Protein AF-0000000065800881 (afdb_homodimer)

Radius of gyration: 20.79 Å; Cα contacts (8 Å, |Δi|>4): 654; chains: 2; bounding box: 37×65×44 Å

Sequence (342 aa):
MDYRIRTSRDEDAALLPAIERSAGESFRLLPELAWIADAGVAGVDFHRRLIERGSHWLAEDADGQPVGFLAAERCADELHIAELSIAQAHQQQGLGRRLLERAVTYAHASHCRALTLTTFCDVPWNAPFYARLGFQRLTWQEAGERLRAILGHEQEIGFAADSRCAMRLVLMDYRIRTSRDEDAALLPAIERSAGESFRLLPELAWIADAGVAGVDFHRRLIERGSHWLAEDADGQPVGFLAAERCADELHIAELSIAQAHQQQGLGRRLLERAVTYAHASHCRALTLTTFCDVPWNAPFYARLGFQRLTWQEAGERLRAILGHEQEIGFAADSRCAMRLVL

Structure (mmCIF, N/CA/C/O backbone):
data_AF-0000000065800881-model_v1
#
loop_
_entity.id
_entity.type
_entity.pdbx_description
1 polymer 'Acetyltransferase PA2271'
#
loop_
_atom_site.group_PDB
_atom_site.id
_atom_site.type_symbol
_atom_site.label_atom_id
_atom_site.label_alt_id
_atom_site.label_comp_id
_atom_site.label_asym_id
_atom_site.label_entity_id
_atom_site.label_seq_id
_atom_site.pdbx_PDB_ins_code
_atom_site.Cartn_x
_atom_site.Cartn_y
_atom_site.Cartn_z
_atom_site.occupancy
_atom_site.B_iso_or_equiv
_atom_site.auth_seq_id
_atom_site.auth_comp_id
_atom_site.auth_asym_id
_atom_site.auth_atom_id
_atom_site.pdbx_PDB_model_num
ATOM 1 N N . MET A 1 1 ? 9.398 29.984 17.125 1 70.19 1 MET A N 1
ATOM 2 C CA . MET A 1 1 ? 9.438 30.312 15.703 1 70.19 1 MET A CA 1
ATOM 3 C C . MET A 1 1 ? 8.023 30.453 15.141 1 70.19 1 MET A C 1
ATOM 5 O O . MET A 1 1 ? 7.082 29.844 15.641 1 70.19 1 MET A O 1
ATOM 9 N N . ASP A 1 2 ? 7.773 31.453 14.359 1 89.31 2 ASP A N 1
ATOM 10 C CA . ASP A 1 2 ? 6.43 31.781 13.891 1 89.31 2 ASP A CA 1
ATOM 11 C C . ASP A 1 2 ? 6.07 30.969 12.648 1 89.31 2 ASP A C 1
ATOM 13 O O . ASP A 1 2 ? 6.797 31 11.656 1 89.31 2 ASP A O 1
ATOM 17 N N . TYR A 1 3 ? 5.316 29.969 12.734 1 97.12 3 TYR A N 1
ATOM 18 C CA . TYR A 1 3 ? 4.848 29.172 11.602 1 97.12 3 TYR A CA 1
ATOM 19 C C . TYR A 1 3 ? 3.426 29.562 11.219 1 97.12 3 TYR A C 1
ATOM 21 O O . TYR A 1 3 ? 2.668 30.078 12.047 1 97.12 3 TYR A O 1
ATOM 29 N N . ARG A 1 4 ? 3.135 29.422 10 1 97.88 4 ARG A N 1
ATOM 30 C CA . ARG A 1 4 ? 1.782 29.625 9.484 1 97.88 4 ARG A CA 1
ATOM 31 C C . ARG A 1 4 ? 1.268 28.359 8.805 1 97.88 4 ARG A C 1
ATOM 33 O O . ARG A 1 4 ? 1.998 27.703 8.047 1 97.88 4 ARG A O 1
ATOM 40 N N . ILE A 1 5 ? -0.01 27.984 9.062 1 98.5 5 ILE A N 1
ATOM 41 C CA . ILE A 1 5 ? -0.667 26.859 8.414 1 98.5 5 ILE A CA 1
ATOM 42 C C . ILE A 1 5 ? -1.671 27.375 7.383 1 98.5 5 ILE A C 1
ATOM 44 O O . ILE A 1 5 ? -2.479 28.25 7.68 1 98.5 5 ILE A O 1
ATOM 48 N N . ARG A 1 6 ? -1.598 26.828 6.242 1 98.25 6 ARG A N 1
ATOM 49 C CA . ARG A 1 6 ? -2.533 27.234 5.199 1 98.25 6 ARG A CA 1
ATOM 50 C C . ARG A 1 6 ? -2.854 26.078 4.266 1 98.25 6 ARG A C 1
ATOM 52 O O . ARG A 1 6 ? -2.176 25.047 4.289 1 98.25 6 ARG A O 1
ATOM 59 N N . THR A 1 7 ? -3.918 26.297 3.457 1 98.38 7 THR A N 1
ATOM 60 C CA . THR A 1 7 ? -4.176 25.359 2.371 1 98.38 7 THR A CA 1
ATOM 61 C C . THR A 1 7 ? -3.059 25.406 1.334 1 98.38 7 THR A C 1
ATOM 63 O O . THR A 1 7 ? -2.562 26.484 1.001 1 98.38 7 THR A O 1
ATOM 66 N N . SER A 1 8 ? -2.674 24.266 0.89 1 98.81 8 SER A N 1
ATOM 67 C CA . SER A 1 8 ? -1.616 24.203 -0.113 1 98.81 8 SER A CA 1
ATOM 68 C C . SER A 1 8 ? -2.102 24.719 -1.465 1 98.81 8 SER A C 1
ATOM 70 O O . SER A 1 8 ? -3.297 24.656 -1.762 1 98.81 8 SER A O 1
ATOM 72 N N . ARG A 1 9 ? -1.167 25.219 -2.244 1 98.19 9 ARG A N 1
ATOM 73 C CA . ARG A 1 9 ? -1.396 25.688 -3.607 1 98.19 9 ARG A CA 1
ATOM 74 C C . ARG A 1 9 ? -0.617 24.844 -4.609 1 98.19 9 ARG A C 1
ATOM 76 O O . ARG A 1 9 ? 0.335 24.156 -4.242 1 98.19 9 ARG A O 1
ATOM 83 N N . ASP A 1 10 ? -1.052 24.906 -5.824 1 97.81 10 ASP A N 1
ATOM 84 C CA . ASP A 1 10 ? -0.44 24.109 -6.875 1 97.81 10 ASP A CA 1
ATOM 85 C C . ASP A 1 10 ? 1.074 24.297 -6.906 1 97.81 10 ASP A C 1
ATOM 87 O O . ASP A 1 10 ? 1.823 23.328 -7.098 1 97.81 10 ASP A O 1
ATOM 91 N N . GLU A 1 11 ? 1.545 25.453 -6.727 1 97.44 11 GLU A N 1
ATOM 92 C CA . GLU A 1 11 ? 2.965 25.781 -6.816 1 97.44 11 GLU A CA 1
ATOM 93 C C . GLU A 1 11 ? 3.754 25.141 -5.68 1 97.44 11 GLU A C 1
ATOM 95 O O . GLU A 1 11 ? 4.977 25.016 -5.758 1 97.44 11 GLU A O 1
ATOM 100 N N . ASP A 1 12 ? 3.078 24.75 -4.625 1 98.44 12 ASP A N 1
ATOM 101 C CA . ASP A 1 12 ? 3.742 24.109 -3.49 1 98.44 12 ASP A CA 1
ATOM 102 C C . ASP A 1 12 ? 4.168 22.688 -3.828 1 98.44 12 ASP A C 1
ATOM 104 O O . ASP A 1 12 ? 5.105 22.156 -3.23 1 98.44 12 ASP A O 1
ATOM 108 N N . ALA A 1 13 ? 3.482 22.062 -4.754 1 98.19 13 ALA A N 1
ATOM 109 C CA . ALA A 1 13 ? 3.568 20.625 -4.988 1 98.19 13 ALA A CA 1
ATOM 110 C C . ALA A 1 13 ? 5.008 20.203 -5.27 1 98.19 13 ALA A C 1
ATOM 112 O O . ALA A 1 13 ? 5.465 19.172 -4.773 1 98.19 13 ALA A O 1
ATOM 113 N N . ALA A 1 14 ? 5.762 20.969 -5.988 1 97.56 14 ALA A N 1
ATOM 114 C CA . ALA A 1 14 ? 7.105 20.609 -6.438 1 97.56 14 ALA A CA 1
ATOM 115 C C . ALA A 1 14 ? 8.078 20.578 -5.262 1 97.56 14 ALA A C 1
ATOM 117 O O . ALA A 1 14 ? 9.148 19.969 -5.355 1 97.56 14 ALA A O 1
ATOM 118 N N . LEU A 1 15 ? 7.75 21.172 -4.129 1 98.06 15 LEU A N 1
ATOM 119 C CA . LEU A 1 15 ? 8.648 21.297 -2.986 1 98.06 15 LEU A CA 1
ATOM 120 C C . LEU A 1 15 ? 8.398 20.188 -1.969 1 98.06 15 LEU A C 1
ATOM 122 O O . LEU A 1 15 ? 9.211 19.969 -1.072 1 98.06 15 LEU A O 1
ATOM 126 N N . LEU A 1 16 ? 7.359 19.5 -2.1 1 98.38 16 LEU A N 1
ATOM 127 C CA . LEU A 1 16 ? 6.844 18.641 -1.034 1 98.38 16 LEU A CA 1
ATOM 128 C C . LEU A 1 16 ? 7.648 17.359 -0.933 1 98.38 16 LEU A C 1
ATOM 130 O O . LEU A 1 16 ? 7.906 16.859 0.169 1 98.38 16 LEU A O 1
ATOM 134 N N . PRO A 1 17 ? 8.125 16.828 -2.08 1 97.38 17 PRO A N 1
ATOM 135 C CA . PRO A 1 17 ? 8.93 15.602 -1.973 1 97.38 17 PRO A CA 1
ATOM 136 C C . PRO A 1 17 ? 10.18 15.797 -1.123 1 97.38 17 PRO A C 1
ATOM 138 O O . PRO A 1 17 ? 10.57 14.906 -0.37 1 97.38 17 PRO A O 1
ATOM 141 N N . ALA A 1 18 ? 10.82 16.938 -1.21 1 97.88 18 ALA A N 1
ATOM 142 C CA . ALA A 1 18 ? 12.023 17.219 -0.425 1 97.88 18 ALA A CA 1
ATOM 143 C C . ALA A 1 18 ? 11.703 17.25 1.068 1 97.88 18 ALA A C 1
ATOM 145 O O . ALA A 1 18 ? 12.531 16.844 1.891 1 97.88 18 ALA A O 1
ATOM 146 N N . ILE A 1 19 ? 10.547 17.734 1.397 1 98.5 19 ILE A N 1
ATOM 147 C CA . ILE A 1 19 ? 10.117 17.766 2.791 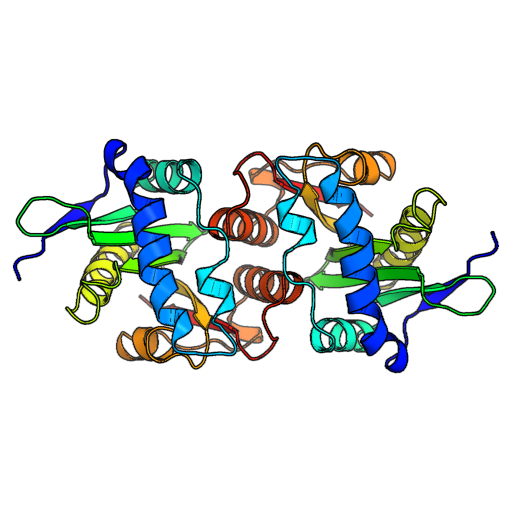1 98.5 19 ILE A CA 1
ATOM 148 C C . ILE A 1 19 ? 9.93 16.344 3.305 1 98.5 19 ILE A C 1
ATOM 150 O O . ILE A 1 19 ? 10.367 16.016 4.41 1 98.5 19 ILE A O 1
ATOM 154 N N . GLU A 1 20 ? 9.273 15.547 2.521 1 97.69 20 GLU A N 1
ATOM 155 C CA . GLU A 1 20 ? 9.062 14.148 2.889 1 97.69 20 GLU A CA 1
ATOM 156 C C . GLU A 1 20 ? 10.391 13.422 3.076 1 97.69 20 GLU A C 1
ATOM 158 O O . GLU A 1 20 ? 10.555 12.656 4.031 1 97.69 20 GLU A O 1
ATOM 163 N N . ARG A 1 21 ? 11.391 13.641 2.184 1 97.06 21 ARG A N 1
ATOM 164 C CA . ARG A 1 21 ? 12.711 13.031 2.309 1 97.06 21 ARG A CA 1
ATOM 165 C C . ARG A 1 21 ? 13.391 13.469 3.604 1 97.06 21 ARG A C 1
ATOM 167 O O . ARG A 1 21 ? 13.969 12.641 4.312 1 97.06 21 ARG A O 1
ATOM 174 N N . SER A 1 22 ? 13.328 14.727 3.842 1 98.31 22 SER A N 1
ATOM 175 C CA . SER A 1 22 ? 13.906 15.266 5.066 1 98.31 22 SER A CA 1
ATOM 176 C C . SER A 1 22 ? 13.266 14.648 6.301 1 98.31 22 SER A C 1
ATOM 178 O O . SER A 1 22 ? 13.961 14.25 7.238 1 98.31 22 SER A O 1
ATOM 180 N N . ALA A 1 23 ? 11.93 14.57 6.328 1 97.81 23 ALA A N 1
ATOM 181 C CA . ALA A 1 23 ? 11.203 13.961 7.438 1 97.81 23 ALA A CA 1
ATOM 182 C C . ALA A 1 23 ? 11.633 12.508 7.637 1 97.81 23 ALA A C 1
ATOM 184 O O . ALA A 1 23 ? 11.789 12.047 8.773 1 97.81 23 ALA A O 1
ATOM 185 N N . GLY A 1 24 ? 11.805 11.812 6.531 1 96.75 24 GLY A N 1
ATOM 186 C CA . GLY A 1 24 ? 12.188 10.406 6.562 1 96.75 24 GLY A CA 1
ATOM 187 C C . GLY A 1 24 ? 13.523 10.164 7.23 1 96.75 24 GLY A C 1
ATOM 188 O O . GLY A 1 24 ? 13.781 9.07 7.734 1 96.75 24 GLY A O 1
ATOM 189 N N . GLU A 1 25 ? 14.422 11.156 7.266 1 97.25 25 GLU A N 1
ATOM 190 C CA . GLU A 1 25 ? 15.75 11.031 7.855 1 97.25 25 GLU A CA 1
ATOM 191 C C . GLU A 1 25 ? 15.664 10.672 9.336 1 97.25 25 GLU A C 1
ATOM 193 O O . GLU A 1 25 ? 16.562 10.023 9.875 1 97.25 25 GLU A O 1
ATOM 198 N N . SER A 1 26 ? 14.586 10.992 9.93 1 96.12 26 SER A N 1
ATOM 199 C CA . SER A 1 26 ? 14.422 10.719 11.352 1 96.12 26 SER A CA 1
ATOM 200 C C . SER A 1 26 ? 14.391 9.219 11.625 1 96.12 26 SER A C 1
ATOM 202 O O . SER A 1 26 ? 14.773 8.766 12.703 1 96.12 26 SER A O 1
ATOM 204 N N . PHE A 1 27 ? 13.992 8.438 10.656 1 95.69 27 PHE A N 1
ATOM 205 C CA . PHE A 1 27 ? 13.867 6.996 10.844 1 95.69 27 PHE A CA 1
ATOM 206 C C . PHE A 1 27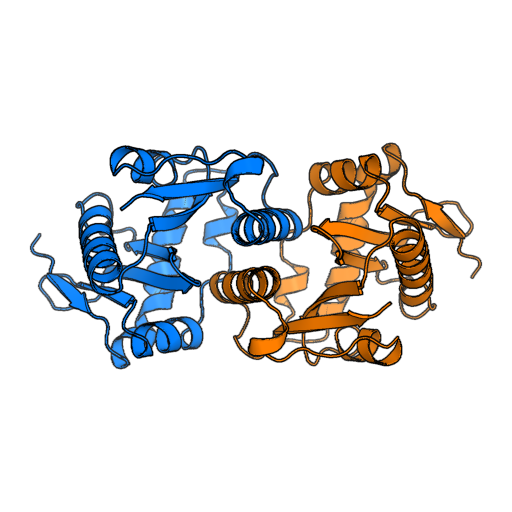 ? 15.242 6.34 10.914 1 95.69 27 PHE A C 1
ATOM 208 O O . PHE A 1 27 ? 15.367 5.188 11.336 1 95.69 27 PHE A O 1
ATOM 215 N N . ARG A 1 28 ? 16.281 7.047 10.5 1 95.38 28 ARG A N 1
ATOM 216 C CA . ARG A 1 28 ? 17.625 6.508 10.609 1 95.38 28 ARG A CA 1
ATOM 217 C C . ARG A 1 28 ? 18 6.27 12.07 1 95.38 28 ARG A C 1
ATOM 219 O O . ARG A 1 28 ? 18.938 5.512 12.359 1 95.38 28 ARG A O 1
ATOM 226 N N . LEU A 1 29 ? 17.328 6.926 12.953 1 94.12 29 LEU A N 1
ATOM 227 C CA . LEU A 1 29 ? 17.562 6.746 14.383 1 94.12 29 LEU A CA 1
ATOM 228 C C . LEU A 1 29 ? 17.094 5.363 14.836 1 94.12 29 LEU A C 1
ATOM 230 O O . LEU A 1 29 ? 17.422 4.922 15.938 1 94.12 29 LEU A O 1
ATOM 234 N N . LEU A 1 30 ? 16.281 4.68 14.07 1 94.06 30 LEU A N 1
ATOM 235 C CA . LEU A 1 30 ? 15.781 3.334 14.32 1 94.06 30 LEU A CA 1
ATOM 236 C C . LEU A 1 30 ? 16.359 2.344 13.312 1 94.06 30 LEU A C 1
ATOM 238 O O . LEU A 1 30 ? 15.883 2.27 12.18 1 94.06 30 LEU A O 1
ATOM 242 N N . PRO A 1 31 ? 17.281 1.528 13.711 1 92.81 31 PRO A N 1
ATOM 243 C CA . PRO A 1 31 ? 18.016 0.679 12.766 1 92.81 31 PRO A CA 1
ATOM 244 C C . PRO A 1 31 ? 17.094 -0.18 11.906 1 92.81 31 PRO A C 1
ATOM 246 O O . PRO A 1 31 ? 17.297 -0.3 10.695 1 92.81 31 PRO A O 1
ATOM 249 N N . GLU A 1 32 ? 16.062 -0.725 12.477 1 89.56 32 GLU A N 1
ATOM 250 C CA . GLU A 1 32 ? 15.172 -1.638 11.758 1 89.56 32 GLU A CA 1
ATOM 251 C C . GLU A 1 32 ? 14.32 -0.892 10.734 1 89.56 32 GLU A C 1
ATOM 253 O O . GLU A 1 32 ? 13.711 -1.51 9.859 1 89.56 32 GLU A O 1
ATOM 258 N N . LEU A 1 33 ? 14.273 0.437 10.859 1 92.75 33 LEU A N 1
ATOM 259 C CA . LEU A 1 33 ? 13.422 1.241 9.992 1 92.75 33 LEU A CA 1
ATOM 260 C C . LEU A 1 33 ? 14.242 2.254 9.203 1 92.75 33 LEU A C 1
ATOM 262 O O . LEU A 1 33 ? 13.688 3.135 8.539 1 92.75 33 LEU A O 1
ATOM 266 N N . ALA A 1 34 ? 15.57 2.105 9.234 1 93 34 ALA A N 1
ATOM 267 C CA . ALA A 1 34 ? 16.469 3.055 8.57 1 93 34 ALA A CA 1
ATOM 268 C C . ALA A 1 34 ? 16.219 3.076 7.062 1 93 34 ALA A C 1
ATOM 270 O O . ALA A 1 34 ? 16.422 4.105 6.414 1 93 34 ALA A O 1
ATOM 271 N N . TRP A 1 35 ? 15.719 1.938 6.531 1 87.88 35 TRP A N 1
ATOM 272 C CA . TRP A 1 35 ? 15.492 1.804 5.098 1 87.88 35 TRP A CA 1
ATOM 273 C C . TRP A 1 35 ? 14.422 2.777 4.621 1 87.88 35 TRP A C 1
ATOM 275 O O . TRP A 1 35 ? 14.367 3.127 3.439 1 87.88 35 TRP A O 1
ATOM 285 N N . ILE A 1 36 ? 13.578 3.223 5.504 1 88.75 36 ILE A N 1
ATOM 286 C CA . ILE A 1 36 ? 12.508 4.164 5.172 1 88.75 36 ILE A CA 1
ATOM 287 C C . ILE A 1 36 ? 13.117 5.473 4.668 1 88.75 36 ILE A C 1
ATOM 289 O O . ILE A 1 36 ? 12.57 6.102 3.76 1 88.75 36 ILE A O 1
ATOM 293 N N . ALA A 1 37 ? 14.242 5.879 5.246 1 92.25 37 ALA A N 1
ATOM 294 C CA . ALA A 1 37 ? 14.914 7.105 4.836 1 92.25 37 ALA A CA 1
ATOM 295 C C . ALA A 1 37 ? 15.406 7.012 3.396 1 92.25 37 ALA A C 1
ATOM 297 O O . ALA A 1 37 ? 15.633 8.031 2.74 1 92.25 37 ALA A O 1
ATOM 298 N N . ASP A 1 38 ? 15.547 5.754 2.881 1 88.44 38 ASP A N 1
ATOM 299 C CA . ASP A 1 38 ? 16.062 5.535 1.533 1 88.44 38 ASP A CA 1
ATOM 300 C C . ASP A 1 38 ? 14.945 5.164 0.568 1 88.44 38 ASP A C 1
ATOM 302 O O . ASP A 1 38 ? 15.188 4.93 -0.617 1 88.44 38 ASP A O 1
ATOM 306 N N . ALA A 1 39 ? 13.773 5.043 1.116 1 86.19 39 ALA A N 1
ATOM 307 C CA . ALA A 1 39 ? 12.633 4.633 0.306 1 86.19 39 ALA A CA 1
ATOM 308 C C . ALA A 1 39 ? 12.133 5.777 -0.569 1 86.19 39 ALA A C 1
ATOM 310 O O . ALA A 1 39 ? 12.516 6.934 -0.363 1 86.19 39 ALA A O 1
ATOM 311 N N . GLY A 1 40 ? 11.336 5.473 -1.534 1 84.88 40 GLY A N 1
ATOM 312 C CA . GLY A 1 40 ? 10.711 6.496 -2.355 1 84.88 40 GLY A CA 1
ATOM 313 C C . GLY A 1 40 ? 9.688 7.32 -1.602 1 84.88 40 GLY A C 1
ATOM 314 O O . GLY A 1 40 ? 9.227 6.922 -0.527 1 84.88 40 GLY A O 1
ATOM 315 N N . VAL A 1 41 ? 9.43 8.484 -2.174 1 91.44 41 VAL A N 1
ATOM 316 C CA . VAL A 1 41 ? 8.422 9.375 -1.608 1 91.44 41 VAL A CA 1
ATOM 317 C C . VAL A 1 41 ? 7.301 9.594 -2.619 1 91.44 41 VAL A C 1
ATOM 319 O O . VAL A 1 41 ? 7.434 9.234 -3.791 1 91.44 41 VAL A O 1
ATOM 322 N N . ALA A 1 42 ? 6.18 10.172 -2.041 1 92.38 42 ALA A N 1
ATOM 323 C CA . ALA A 1 42 ? 5.07 10.492 -2.936 1 92.38 42 ALA A CA 1
ATOM 324 C C . ALA A 1 42 ? 5.504 11.477 -4.016 1 92.38 42 ALA A C 1
ATOM 326 O O . ALA A 1 42 ? 6.227 12.438 -3.736 1 92.38 42 ALA A O 1
ATOM 327 N N . GLY A 1 43 ? 5.094 11.234 -5.246 1 91.19 43 GLY A N 1
ATOM 328 C CA . GLY A 1 43 ? 5.441 12.102 -6.355 1 91.19 43 GLY A CA 1
ATOM 329 C C . GLY A 1 43 ? 4.668 13.406 -6.352 1 91.19 43 GLY A C 1
ATOM 330 O O . GLY A 1 43 ? 3.668 13.539 -5.645 1 91.19 43 GLY A O 1
ATOM 331 N N . VAL A 1 44 ? 5.125 14.297 -7.152 1 95.62 44 VAL A N 1
ATOM 332 C CA . VAL A 1 44 ? 4.52 15.617 -7.273 1 95.62 44 VAL A CA 1
ATOM 333 C C . VAL A 1 44 ? 3.062 15.477 -7.715 1 95.62 44 VAL A C 1
ATOM 335 O O . VAL A 1 44 ? 2.188 16.188 -7.227 1 95.62 44 VAL A O 1
ATOM 338 N N . ASP A 1 45 ? 2.801 14.57 -8.586 1 92.88 45 ASP A N 1
ATOM 339 C CA . ASP A 1 45 ? 1.451 14.391 -9.117 1 92.88 45 ASP A CA 1
ATOM 340 C C . ASP A 1 45 ? 0.485 13.953 -8.016 1 92.88 45 ASP A C 1
ATOM 342 O O . ASP A 1 45 ? -0.68 14.359 -8.008 1 92.88 45 ASP A O 1
ATOM 346 N N . PHE A 1 46 ? 0.948 13.156 -7.168 1 93.38 46 PHE A N 1
ATOM 347 C CA . PHE A 1 46 ? 0.151 12.742 -6.02 1 93.38 46 PHE A CA 1
ATOM 348 C C . PHE A 1 46 ? -0.298 13.953 -5.207 1 93.38 46 PHE A C 1
ATOM 350 O O . PHE A 1 46 ? -1.483 14.094 -4.902 1 93.38 46 PHE A O 1
ATOM 357 N N . HIS A 1 47 ? 0.665 14.781 -4.898 1 96.94 47 HIS A N 1
ATOM 358 C CA . HIS A 1 47 ? 0.369 15.977 -4.113 1 96.94 47 HIS A CA 1
ATOM 359 C C . HIS A 1 47 ? -0.565 16.922 -4.867 1 96.94 47 HIS A C 1
ATOM 361 O O . HIS A 1 47 ? -1.519 17.438 -4.293 1 96.94 47 HIS A O 1
ATOM 367 N N . ARG A 1 48 ? -0.342 17.078 -6.102 1 96.25 48 ARG A N 1
ATOM 368 C CA . ARG A 1 48 ? -1.159 17.969 -6.91 1 96.25 48 ARG A CA 1
ATOM 369 C C . ARG A 1 48 ? -2.621 17.531 -6.906 1 96.25 48 ARG A C 1
ATOM 371 O O . ARG A 1 48 ? -3.523 18.375 -6.816 1 96.25 48 ARG A O 1
ATOM 378 N N . ARG A 1 49 ? -2.848 16.344 -7.016 1 94.25 49 ARG A N 1
ATOM 379 C CA . ARG A 1 49 ? -4.207 15.812 -7.027 1 94.25 49 ARG A CA 1
ATOM 380 C C . ARG A 1 49 ? -4.941 16.156 -5.734 1 94.25 49 ARG A C 1
ATOM 382 O O . ARG A 1 49 ? -6.098 16.578 -5.766 1 94.25 49 ARG A O 1
ATOM 389 N N . LEU A 1 50 ? -4.297 15.969 -4.656 1 96.12 50 LEU A N 1
ATOM 390 C CA . LEU A 1 50 ? -4.934 16.203 -3.365 1 96.12 50 LEU A CA 1
ATOM 391 C C . LEU A 1 50 ? -5.066 17.703 -3.094 1 96.12 50 LEU A C 1
ATOM 393 O O . LEU A 1 50 ? -6.031 18.141 -2.461 1 96.12 50 LEU A O 1
ATOM 397 N N . ILE A 1 51 ? -4.121 18.484 -3.578 1 98.19 51 ILE A N 1
ATOM 398 C CA . ILE A 1 51 ? -4.219 19.938 -3.496 1 98.19 51 ILE A CA 1
ATOM 399 C C . ILE A 1 51 ? -5.453 20.406 -4.254 1 98.19 51 ILE A C 1
ATOM 401 O O . ILE A 1 51 ? -6.23 21.219 -3.746 1 98.19 51 ILE A O 1
ATOM 405 N N . GLU A 1 52 ? -5.629 19.875 -5.387 1 97.12 52 GLU A N 1
ATOM 406 C CA . GLU A 1 52 ? -6.773 20.234 -6.211 1 97.12 52 GLU A CA 1
ATOM 407 C C . GLU A 1 52 ? -8.086 19.891 -5.52 1 97.12 52 GLU A C 1
ATOM 409 O O . GLU A 1 52 ? -9.086 20.594 -5.68 1 97.12 52 GLU A O 1
ATOM 414 N N . ARG A 1 53 ? -8.094 18.922 -4.758 1 95.56 53 ARG A N 1
ATOM 415 C CA . ARG A 1 53 ? -9.305 18.453 -4.082 1 95.56 53 ARG A CA 1
ATOM 416 C C . ARG A 1 53 ? -9.523 19.219 -2.777 1 95.56 53 ARG A C 1
ATOM 418 O O . ARG A 1 53 ? -10.555 19.031 -2.121 1 95.56 53 ARG A O 1
ATOM 425 N N . GLY A 1 54 ? -8.57 19.922 -2.342 1 97 54 GLY A N 1
ATOM 426 C CA . GLY A 1 54 ? -8.727 20.797 -1.187 1 97 54 GLY A CA 1
ATOM 427 C C . GLY A 1 54 ? -8.406 20.094 0.127 1 97 54 GLY A C 1
ATOM 428 O O . GLY A 1 54 ? -8.688 20.641 1.2 1 97 54 GLY A O 1
ATOM 429 N N . SER A 1 55 ? -7.836 18.938 0.094 1 98 55 SER A N 1
ATOM 430 C CA . SER A 1 55 ? -7.539 18.172 1.3 1 98 55 SER A CA 1
ATOM 431 C C . SER A 1 55 ? -6.039 18.078 1.543 1 98 55 SER A C 1
ATOM 433 O O . SER A 1 55 ? -5.516 17 1.824 1 98 55 SER A O 1
ATOM 435 N N . HIS A 1 56 ? -5.344 19.172 1.364 1 98.81 56 HIS A N 1
ATOM 436 C CA . HIS A 1 56 ? -3.902 19.312 1.526 1 98.81 56 HIS A CA 1
ATOM 437 C C . HIS A 1 56 ? -3.551 20.641 2.205 1 98.81 56 HIS A C 1
ATOM 439 O O . HIS A 1 56 ? -4.004 21.703 1.776 1 98.81 56 HIS A O 1
ATOM 445 N N . TRP A 1 57 ? -2.719 20.531 3.23 1 98.88 57 TRP A N 1
ATOM 446 C CA . TRP A 1 57 ? -2.365 21.719 4.004 1 98.88 57 TRP A CA 1
ATOM 447 C C . TRP A 1 57 ? -0.856 21.812 4.203 1 98.88 57 TRP A C 1
ATOM 449 O O . TRP A 1 57 ? -0.167 20.797 4.258 1 98.88 57 TRP A O 1
ATOM 459 N N . LEU A 1 58 ? -0.387 23.016 4.34 1 98.81 58 LEU A N 1
ATOM 460 C CA . LEU A 1 58 ? 1.042 23.297 4.348 1 98.81 58 LEU A CA 1
ATOM 461 C C . LEU A 1 58 ? 1.415 24.172 5.547 1 98.81 58 LEU A C 1
ATOM 463 O O . LEU A 1 58 ? 0.688 25.094 5.898 1 98.81 58 LEU A O 1
ATOM 467 N N . ALA A 1 59 ? 2.48 23.828 6.203 1 98.81 59 ALA A N 1
ATOM 468 C CA . ALA A 1 59 ? 3.121 24.688 7.199 1 98.81 59 ALA A CA 1
ATOM 469 C C . ALA A 1 59 ? 4.305 25.438 6.594 1 98.81 59 ALA 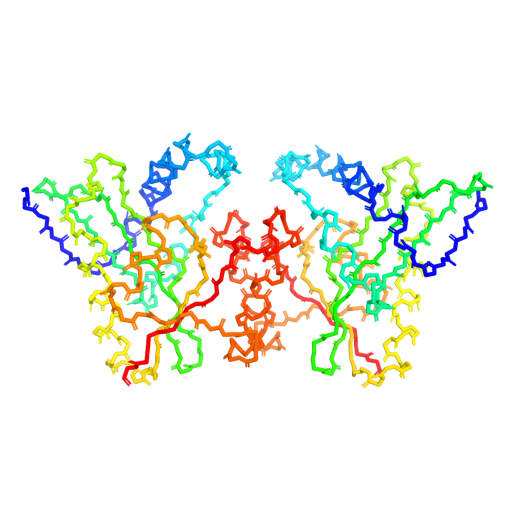A C 1
ATOM 471 O O . ALA A 1 59 ? 5.156 24.844 5.934 1 98.81 59 ALA A O 1
ATOM 472 N N . GLU A 1 60 ? 4.387 26.688 6.801 1 98.44 60 GLU A N 1
ATOM 473 C CA . GLU A 1 60 ? 5.512 27.5 6.34 1 98.44 60 GLU A CA 1
ATOM 474 C C . GLU A 1 60 ? 6.141 28.281 7.492 1 98.44 60 GLU A C 1
ATOM 476 O O . GLU A 1 60 ? 5.465 28.609 8.469 1 98.44 60 GLU A O 1
ATOM 481 N N . ASP A 1 61 ? 7.465 28.531 7.336 1 97.5 61 ASP A N 1
ATOM 482 C CA . ASP A 1 61 ? 8.164 29.281 8.367 1 97.5 61 ASP A CA 1
ATOM 483 C C . ASP A 1 61 ? 7.988 30.797 8.164 1 97.5 61 ASP A C 1
ATOM 485 O O . ASP A 1 61 ? 7.18 31.219 7.336 1 97.5 61 ASP A O 1
ATOM 489 N N . ALA A 1 62 ? 8.664 31.547 8.953 1 95.12 62 ALA A N 1
ATOM 490 C CA . ALA A 1 62 ? 8.508 33 8.961 1 95.12 62 ALA A CA 1
ATOM 491 C C . ALA A 1 62 ? 8.898 33.594 7.613 1 95.12 62 ALA A C 1
ATOM 493 O O . ALA A 1 62 ? 8.398 34.656 7.234 1 95.12 62 ALA A O 1
ATOM 494 N N . ASP A 1 63 ? 9.719 32.938 6.828 1 95.81 63 ASP A N 1
ATOM 495 C CA . ASP A 1 63 ? 10.188 33.438 5.535 1 95.81 63 ASP A CA 1
ATOM 496 C C . ASP A 1 63 ? 9.305 32.906 4.398 1 95.81 63 ASP A C 1
ATOM 498 O O . ASP A 1 63 ? 9.609 33.125 3.225 1 95.81 63 ASP A O 1
ATOM 502 N N . GLY A 1 64 ? 8.297 32.219 4.738 1 96.06 64 GLY A N 1
ATOM 503 C CA . GLY A 1 64 ? 7.387 31.703 3.732 1 96.06 64 GLY A CA 1
ATOM 504 C C . GLY A 1 64 ? 7.855 30.391 3.117 1 96.06 64 GLY A C 1
ATOM 505 O O . GLY A 1 64 ? 7.312 29.953 2.105 1 96.06 64 GLY A O 1
ATOM 506 N N . GLN A 1 65 ? 8.875 29.797 3.705 1 97.06 65 GLN A N 1
ATOM 507 C CA . GLN A 1 65 ? 9.398 28.531 3.199 1 97.06 65 GLN A CA 1
ATOM 508 C C . GLN A 1 65 ? 8.578 27.359 3.73 1 97.06 65 GLN A C 1
ATOM 510 O O . GLN A 1 65 ? 8.383 27.219 4.941 1 97.06 65 GLN A O 1
ATOM 515 N N . PRO A 1 66 ? 8.07 26.531 2.781 1 98.62 66 PRO A N 1
ATOM 516 C CA . PRO A 1 66 ? 7.379 25.328 3.244 1 98.62 66 PRO A CA 1
ATOM 517 C C . PRO A 1 66 ? 8.266 24.438 4.102 1 98.62 66 PRO A C 1
ATOM 519 O O . PRO A 1 66 ? 9.414 24.172 3.74 1 98.62 66 PRO A O 1
ATOM 522 N N . VAL A 1 67 ? 7.742 23.938 5.242 1 98.75 67 VAL A N 1
ATOM 523 C CA . VAL A 1 67 ? 8.57 23.156 6.137 1 98.75 67 VAL A CA 1
ATOM 524 C C . VAL A 1 67 ? 7.824 21.891 6.555 1 98.75 67 VAL A C 1
ATOM 526 O O . VAL A 1 67 ? 8.383 21.016 7.219 1 98.75 67 VAL A O 1
ATOM 529 N N . GLY A 1 68 ? 6.566 21.75 6.227 1 98.81 68 GLY A N 1
ATOM 530 C CA . GLY A 1 68 ? 5.754 20.594 6.543 1 98.81 68 GLY A CA 1
ATOM 531 C C . GLY A 1 68 ? 4.422 20.562 5.812 1 98.81 68 GLY A C 1
ATOM 532 O O . GLY A 1 68 ? 4.016 21.578 5.234 1 98.81 68 GLY A O 1
ATOM 533 N N . PHE A 1 69 ? 3.801 19.406 5.801 1 98.88 69 PHE A N 1
ATOM 534 C CA . PHE A 1 69 ? 2.498 19.328 5.152 1 98.88 69 PHE A CA 1
ATOM 535 C C . PHE A 1 69 ? 1.715 18.125 5.66 1 98.88 69 PHE A C 1
ATOM 537 O O . PHE A 1 69 ? 2.275 17.234 6.32 1 98.88 69 PHE A O 1
ATOM 544 N N . LEU A 1 70 ? 0.424 18.141 5.449 1 98.88 70 LEU A N 1
ATOM 545 C CA . LEU A 1 70 ? -0.495 17.031 5.617 1 98.88 70 LEU A CA 1
ATOM 546 C C . LEU A 1 70 ? -1.341 16.828 4.363 1 98.88 70 LEU A C 1
ATOM 548 O O . LEU A 1 70 ? -1.938 17.781 3.854 1 98.88 70 LEU A O 1
ATOM 552 N N . ALA A 1 71 ? -1.272 15.664 3.793 1 98.75 71 ALA A N 1
ATOM 553 C CA . ALA A 1 71 ? -2.074 15.25 2.643 1 98.75 71 ALA A CA 1
ATOM 554 C C . ALA A 1 71 ? -3.117 14.211 3.043 1 98.75 71 ALA A C 1
ATOM 556 O O . ALA A 1 71 ? -2.791 13.211 3.689 1 98.75 71 ALA A O 1
ATOM 557 N N . ALA A 1 72 ? -4.355 14.453 2.684 1 98.5 72 ALA A N 1
ATOM 558 C CA . ALA A 1 72 ? -5.441 13.555 3.059 1 98.5 72 ALA A CA 1
ATOM 559 C C . ALA A 1 72 ? -6.328 13.234 1.859 1 98.5 72 ALA A C 1
ATOM 561 O O . ALA A 1 72 ? -6.328 13.969 0.867 1 98.5 72 ALA A O 1
ATOM 562 N N . GLU A 1 73 ? -6.992 12.148 1.946 1 96.56 73 GLU A N 1
ATOM 563 C CA . GLU A 1 73 ? -7.914 11.711 0.905 1 96.56 73 GLU A CA 1
ATOM 564 C C . GLU A 1 73 ? -9.281 11.367 1.489 1 96.56 73 GLU A C 1
ATOM 566 O O . GLU A 1 73 ? -9.375 10.633 2.477 1 96.56 73 GLU A O 1
ATOM 571 N N . ARG A 1 74 ? -10.32 11.859 0.866 1 95.62 74 ARG A N 1
ATOM 572 C CA . ARG A 1 74 ? -11.664 11.477 1.276 1 95.62 74 ARG A CA 1
ATOM 573 C C . ARG A 1 74 ? -12.023 10.086 0.757 1 95.62 74 ARG A C 1
ATOM 575 O O . ARG A 1 74 ? -11.906 9.812 -0.439 1 95.62 74 ARG A O 1
ATOM 582 N N . CYS A 1 75 ? -12.383 9.242 1.611 1 94.31 75 CYS A N 1
ATOM 583 C CA . CYS A 1 75 ? -12.852 7.887 1.324 1 94.31 75 CYS A CA 1
ATOM 584 C C . CYS A 1 75 ? -14.242 7.656 1.891 1 94.31 75 CYS A C 1
ATOM 586 O O . CYS A 1 75 ? -14.391 7.305 3.062 1 94.31 75 CYS A O 1
ATOM 588 N N . ALA A 1 76 ? -15.25 7.711 0.983 1 91.56 76 ALA A N 1
ATOM 589 C CA . ALA A 1 76 ? -16.641 7.652 1.424 1 91.56 76 ALA A CA 1
ATOM 590 C C . ALA A 1 76 ? -16.906 8.664 2.535 1 91.56 76 ALA A C 1
ATOM 592 O O . ALA A 1 76 ? -16.828 9.875 2.314 1 91.56 76 ALA A O 1
ATOM 593 N N . ASP A 1 77 ? -17.062 8.172 3.742 1 95.44 77 ASP A N 1
ATOM 594 C CA . ASP A 1 77 ? -17.422 9.094 4.812 1 95.44 77 ASP A CA 1
ATOM 595 C C . ASP A 1 77 ? -16.281 9.266 5.812 1 95.44 77 ASP A C 1
ATOM 597 O O . ASP A 1 77 ? -16.5 9.664 6.957 1 95.44 77 ASP A O 1
ATOM 601 N N . GLU A 1 78 ? -15.117 8.953 5.414 1 97.88 78 GLU A N 1
ATOM 602 C CA . GLU A 1 78 ? -13.938 9.133 6.254 1 97.88 78 GLU A CA 1
ATOM 603 C C . GLU A 1 78 ? -12.859 9.938 5.531 1 97.88 78 GLU A C 1
ATOM 605 O O . GLU A 1 78 ? -12.812 9.953 4.297 1 97.88 78 GLU A O 1
ATOM 610 N N . LEU A 1 79 ? -12.102 10.68 6.293 1 98.5 79 LEU A N 1
ATOM 611 C CA . LEU A 1 79 ? -10.906 11.336 5.773 1 98.5 79 LEU A CA 1
ATOM 612 C C . LEU A 1 79 ? -9.648 10.562 6.145 1 98.5 79 LEU A C 1
ATOM 614 O O . LEU A 1 79 ? -9.328 10.422 7.328 1 98.5 79 LEU A O 1
ATOM 618 N N . HIS A 1 80 ? -8.938 10.07 5.148 1 98.62 80 HIS A N 1
ATOM 619 C CA . HIS A 1 80 ? -7.734 9.281 5.371 1 98.62 80 HIS A CA 1
ATOM 620 C C . HIS A 1 80 ? -6.48 10.156 5.301 1 98.62 80 HIS A C 1
ATOM 622 O O . HIS A 1 80 ? -6.242 10.82 4.297 1 98.62 80 HIS A O 1
ATOM 628 N N . ILE A 1 81 ? -5.742 10.172 6.375 1 98.69 81 ILE A N 1
ATOM 629 C CA . ILE A 1 81 ? -4.453 10.852 6.379 1 98.69 81 ILE A CA 1
ATOM 630 C C . ILE A 1 81 ? -3.418 10.016 5.637 1 98.69 81 ILE A C 1
ATOM 632 O O . ILE A 1 81 ? -2.947 9 6.156 1 98.69 81 ILE A O 1
ATOM 636 N N . ALA A 1 82 ? -3.045 10.484 4.469 1 97.88 82 ALA A N 1
ATOM 637 C CA . ALA A 1 82 ? -2.109 9.75 3.617 1 97.88 82 ALA A CA 1
ATOM 638 C C . ALA A 1 82 ? -0.666 10.031 4.023 1 97.88 82 ALA A C 1
ATOM 640 O O . ALA A 1 82 ? 0.172 9.125 4.023 1 97.88 82 ALA A O 1
ATOM 641 N N . GLU A 1 83 ? -0.36 11.258 4.305 1 97.81 83 GLU A N 1
ATOM 642 C CA . GLU A 1 83 ? 1.004 11.672 4.625 1 97.81 83 GLU A CA 1
ATOM 643 C C . GLU A 1 83 ? 1.013 12.875 5.562 1 97.81 83 GLU A C 1
ATOM 645 O O . GLU A 1 83 ? 0.242 13.812 5.379 1 97.81 83 GLU A O 1
ATOM 650 N N . LEU A 1 84 ? 1.739 12.82 6.551 1 98.44 84 LEU A N 1
ATOM 651 C CA . LEU A 1 84 ? 2.104 13.945 7.41 1 98.44 84 LEU A CA 1
ATOM 652 C C . LEU A 1 84 ? 3.617 14.031 7.574 1 98.44 84 LEU A C 1
ATOM 654 O O . LEU A 1 84 ? 4.238 13.133 8.141 1 98.44 84 LEU A O 1
ATOM 658 N N . SER A 1 85 ? 4.191 15.094 7.094 1 98.56 85 SER A N 1
ATOM 659 C CA . SER A 1 85 ? 5.645 15.234 7.105 1 98.56 85 SER A CA 1
ATOM 660 C C . SER A 1 85 ? 6.059 16.641 7.555 1 98.56 85 SER A C 1
ATOM 662 O O . SER A 1 85 ? 5.52 17.625 7.074 1 98.56 85 SER A O 1
ATOM 664 N N . ILE A 1 86 ? 6.914 16.641 8.484 1 98.56 86 ILE A N 1
ATOM 665 C CA . ILE A 1 86 ? 7.598 17.859 8.914 1 98.56 86 ILE A CA 1
ATOM 666 C C . ILE A 1 86 ? 9.102 17.719 8.664 1 98.56 86 ILE A C 1
ATOM 668 O O . ILE A 1 86 ? 9.719 16.75 9.109 1 98.56 86 ILE A O 1
ATOM 672 N N . ALA A 1 87 ? 9.688 18.688 7.953 1 98.5 87 ALA A N 1
ATOM 673 C CA . ALA A 1 87 ? 11.125 18.656 7.742 1 98.5 87 ALA A CA 1
ATOM 674 C C . ALA A 1 87 ? 11.875 18.453 9.062 1 98.5 87 ALA A C 1
ATOM 676 O O . ALA A 1 87 ? 11.5 19.047 10.078 1 98.5 87 ALA A O 1
ATOM 677 N N . GLN A 1 88 ? 12.898 17.703 8.961 1 97.5 88 GLN A N 1
ATOM 678 C CA . GLN A 1 88 ? 13.602 17.25 10.156 1 97.5 88 GLN A CA 1
ATOM 679 C C . GLN A 1 88 ? 13.977 18.422 11.055 1 97.5 88 GLN A C 1
ATOM 681 O O . GLN A 1 88 ? 13.75 18.375 12.266 1 97.5 88 GLN A O 1
ATOM 686 N N . ALA A 1 89 ? 14.461 19.516 10.516 1 96.56 89 ALA A N 1
ATOM 687 C CA . ALA A 1 89 ? 14.961 20.672 11.258 1 96.56 89 ALA A CA 1
ATOM 688 C C . ALA A 1 89 ? 13.82 21.406 11.961 1 96.56 89 ALA A C 1
ATOM 690 O O . ALA A 1 89 ? 14.055 22.25 12.828 1 96.56 89 ALA A O 1
ATOM 691 N N . HIS A 1 90 ? 12.602 21.062 11.648 1 97.62 90 HIS A N 1
ATOM 692 C CA . HIS A 1 90 ? 11.461 21.797 12.172 1 97.62 90 HIS A CA 1
ATOM 693 C C . HIS A 1 90 ? 10.539 20.891 12.977 1 97.62 90 HIS A C 1
ATOM 695 O O . HIS A 1 90 ? 9.414 21.281 13.305 1 97.62 90 HIS A O 1
ATOM 701 N N . GLN A 1 91 ? 10.961 19.719 13.242 1 96 91 GLN A N 1
ATOM 702 C CA . GLN A 1 91 ? 10.164 18.75 14 1 96 91 GLN A CA 1
ATOM 703 C C . GLN A 1 91 ? 10.117 19.125 15.477 1 96 91 GLN A C 1
ATOM 705 O O . GLN A 1 91 ? 10.891 19.969 15.938 1 96 91 GLN A O 1
ATOM 710 N N . GLN A 1 92 ? 9.109 18.656 16.172 1 94.56 92 GLN A N 1
ATOM 711 C CA . GLN A 1 92 ? 8.93 18.828 17.609 1 94.56 92 GLN A CA 1
ATOM 712 C C . GLN A 1 92 ? 8.617 20.281 17.953 1 94.56 92 GLN A C 1
ATOM 714 O O . GLN A 1 92 ? 9.078 20.781 18.984 1 94.56 92 GLN A O 1
ATOM 719 N N . GLN A 1 93 ? 7.93 20.922 17.016 1 95.56 93 GLN A N 1
ATOM 720 C CA . GLN A 1 93 ? 7.5 22.297 17.234 1 95.56 93 GLN A CA 1
ATOM 721 C C . GLN A 1 93 ? 5.977 22.406 17.266 1 95.56 93 GLN A C 1
ATOM 723 O O . GLN A 1 93 ? 5.422 23.5 17.172 1 95.56 93 GLN A O 1
ATOM 728 N N . GLY A 1 94 ? 5.316 21.281 17.281 1 96.81 94 GLY A N 1
ATOM 729 C CA . GLY A 1 94 ? 3.865 21.266 17.359 1 96.81 94 GLY A CA 1
ATOM 730 C C . GLY A 1 94 ? 3.193 21.391 16 1 96.81 94 GLY A C 1
ATOM 731 O O . GLY A 1 94 ? 1.966 21.469 15.922 1 96.81 94 GLY A O 1
ATOM 732 N N . LEU A 1 95 ? 3.92 21.328 14.938 1 98.19 95 LEU A N 1
ATOM 733 C CA . LEU A 1 95 ? 3.383 21.562 13.594 1 98.19 95 LEU A CA 1
ATOM 734 C C . LEU A 1 95 ? 2.486 20.391 13.172 1 98.19 95 LEU A C 1
ATOM 736 O O . LEU A 1 95 ? 1.474 20.609 12.5 1 98.19 95 LEU A O 1
ATOM 740 N N . GLY A 1 96 ? 2.918 19.172 13.547 1 98.25 96 GLY A N 1
ATOM 741 C CA . GLY A 1 96 ? 2.07 18.031 13.234 1 98.25 96 GLY A CA 1
ATOM 742 C C . GLY A 1 96 ? 0.667 18.156 13.797 1 98.25 96 GLY A C 1
ATOM 743 O O . GLY A 1 96 ? -0.314 17.906 13.086 1 98.25 96 GLY A O 1
ATOM 744 N N . ARG A 1 97 ? 0.599 18.547 15.008 1 98.12 97 ARG A N 1
ATOM 745 C CA . ARG A 1 97 ? -0.69 18.734 15.664 1 98.12 97 ARG A CA 1
ATOM 746 C C . ARG A 1 97 ? -1.506 19.828 14.969 1 98.12 97 ARG A C 1
ATOM 748 O O . ARG A 1 97 ? -2.707 19.656 14.742 1 98.12 97 ARG A O 1
ATOM 755 N N . ARG A 1 98 ? -0.935 20.906 14.633 1 98.44 98 ARG A N 1
ATOM 756 C CA . ARG A 1 98 ? -1.631 22.016 14 1 98.44 98 ARG A CA 1
ATOM 757 C C . ARG A 1 98 ? -2.156 21.609 12.617 1 98.44 98 ARG A C 1
ATOM 759 O O . ARG A 1 98 ? -3.258 22.016 12.234 1 98.44 98 ARG A O 1
ATOM 766 N N . LEU A 1 99 ? -1.346 20.922 11.906 1 98.75 99 LEU A N 1
ATOM 767 C CA . LEU A 1 99 ? -1.792 20.422 10.602 1 98.75 99 LEU A CA 1
ATOM 768 C C . LEU A 1 99 ? -2.969 19.469 10.758 1 98.75 99 LEU A C 1
ATOM 770 O O . LEU A 1 99 ? -3.936 19.547 9.992 1 98.75 99 LEU A O 1
ATOM 774 N N . LEU A 1 100 ? -2.883 18.609 11.75 1 98.62 100 LEU A N 1
ATOM 775 C CA . LEU A 1 100 ? -3.963 17.656 11.992 1 98.62 100 LEU A CA 1
ATOM 776 C C . LEU A 1 100 ? -5.25 18.375 12.375 1 98.62 100 LEU A C 1
ATOM 778 O O . LEU A 1 100 ? -6.34 17.953 11.992 1 98.62 100 LEU A O 1
ATOM 782 N N . GLU A 1 101 ? -5.16 19.422 13.117 1 98.12 101 GLU A N 1
ATOM 783 C CA . GLU A 1 101 ? -6.324 20.234 13.477 1 98.12 101 GLU A CA 1
ATOM 784 C C . GLU A 1 101 ? -7.016 20.797 12.242 1 98.12 101 GLU A C 1
ATOM 786 O O . GLU A 1 101 ? -8.242 20.875 12.195 1 98.12 101 GLU A O 1
ATOM 791 N N . ARG A 1 102 ? -6.25 21.188 11.273 1 98.44 102 ARG A N 1
ATOM 792 C CA . ARG A 1 102 ? -6.832 21.641 10.016 1 98.44 102 ARG A CA 1
ATOM 793 C C . ARG A 1 102 ? -7.578 20.516 9.312 1 98.44 102 ARG A C 1
ATOM 795 O O . ARG A 1 102 ? -8.656 20.734 8.758 1 98.44 102 ARG A O 1
ATOM 802 N N . ALA A 1 103 ? -6.973 19.375 9.289 1 98.69 103 ALA A N 1
ATOM 803 C CA . ALA A 1 103 ? -7.621 18.203 8.68 1 98.69 103 ALA A CA 1
ATOM 804 C C . ALA A 1 103 ? -8.938 17.875 9.391 1 98.69 103 ALA A C 1
ATOM 806 O O . ALA A 1 103 ? -9.93 17.547 8.734 1 98.69 103 ALA A O 1
ATOM 807 N N . VAL A 1 104 ? -8.938 17.984 10.68 1 98.5 104 VAL A N 1
ATOM 808 C CA . VAL A 1 104 ? -10.141 17.703 11.461 1 98.5 104 VAL A CA 1
ATOM 809 C C . VAL A 1 104 ? -11.227 18.719 11.102 1 98.5 104 VAL A C 1
ATOM 811 O O . VAL A 1 104 ? -12.391 18.344 10.906 1 98.5 104 VAL A O 1
ATOM 814 N N . THR A 1 105 ? -10.859 19.953 11.062 1 98.19 105 THR A N 1
ATOM 815 C CA . THR A 1 105 ? -11.805 21 10.688 1 98.19 105 THR A CA 1
ATOM 816 C C . THR A 1 105 ? -12.414 20.703 9.32 1 98.19 105 THR A C 1
ATOM 818 O O . THR A 1 105 ? -13.625 20.812 9.141 1 98.19 105 THR A O 1
ATOM 821 N N . TYR A 1 106 ? -11.609 20.391 8.375 1 98.19 106 TYR A N 1
ATOM 822 C CA . TYR A 1 106 ? -12.062 20.031 7.035 1 98.19 106 TYR A CA 1
ATOM 823 C C . TYR A 1 106 ? -13.016 18.844 7.094 1 98.19 106 TYR A C 1
ATOM 825 O O . TYR A 1 106 ? -14.047 18.828 6.41 1 98.19 106 TYR A O 1
ATOM 833 N N . ALA A 1 107 ? -12.609 17.797 7.859 1 98.5 107 ALA A N 1
ATOM 834 C CA . ALA A 1 107 ? -13.422 16.59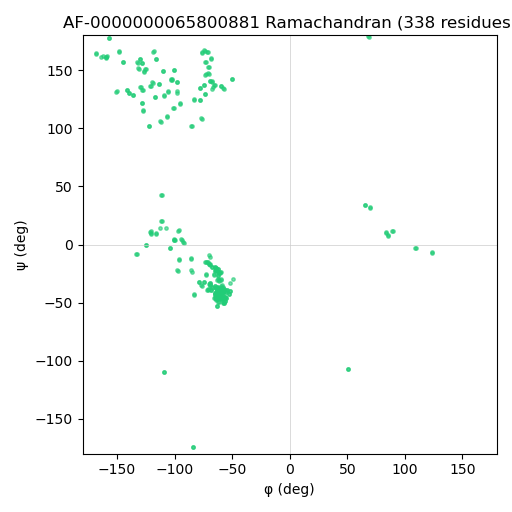4 7.969 1 98.5 107 ALA A CA 1
ATOM 835 C C . ALA A 1 107 ? -14.812 16.906 8.5 1 98.5 107 ALA A C 1
ATOM 837 O O . ALA A 1 107 ? -15.812 16.375 8.008 1 98.5 107 ALA A O 1
ATOM 838 N N . HIS A 1 108 ? -14.875 17.781 9.453 1 97.69 108 HIS A N 1
ATOM 839 C CA . HIS A 1 108 ? -16.156 18.219 9.977 1 97.69 108 HIS A CA 1
ATOM 840 C C . HIS A 1 108 ? -16.984 18.906 8.898 1 97.69 108 HIS A C 1
ATOM 842 O O . HIS A 1 108 ? -18.156 18.578 8.703 1 97.69 108 HIS A O 1
ATOM 848 N N . ALA A 1 109 ? -16.391 19.781 8.258 1 97 109 ALA A N 1
ATOM 849 C CA . ALA A 1 109 ? -17.078 20.562 7.234 1 97 109 ALA A CA 1
ATOM 850 C C . ALA A 1 109 ? -17.562 19.672 6.098 1 97 109 ALA A C 1
ATOM 852 O O . ALA A 1 109 ? -18.594 19.953 5.465 1 97 109 ALA A O 1
ATOM 853 N N . SER A 1 110 ? -16.844 18.641 5.891 1 96.56 110 SER A N 1
ATOM 854 C CA . SER A 1 110 ? -17.156 17.719 4.801 1 96.56 110 SER A CA 1
ATOM 855 C C . SER A 1 110 ? -18.047 16.578 5.277 1 96.56 110 SER A C 1
ATOM 857 O O . SER A 1 110 ? -18.266 15.609 4.543 1 96.56 110 SER A O 1
ATOM 859 N N . HIS A 1 111 ? -18.438 16.578 6.496 1 97.06 111 HIS A N 1
ATOM 860 C CA . HIS A 1 111 ? -19.359 15.633 7.098 1 97.06 111 HIS A CA 1
ATOM 861 C C . HIS A 1 111 ? -18.766 14.227 7.133 1 97.06 111 HIS A C 1
ATOM 863 O O . HIS A 1 111 ? -19.469 13.242 6.883 1 97.06 111 HIS A O 1
ATOM 869 N N . CYS A 1 112 ? -17.5 14.172 7.312 1 98.06 112 CYS A N 1
ATOM 870 C CA . CYS A 1 112 ? -16.859 12.891 7.578 1 98.06 112 CYS A CA 1
ATOM 871 C C . CYS A 1 112 ? -17.172 12.406 8.984 1 98.06 112 CYS A C 1
ATOM 873 O O . CYS A 1 112 ? -17.281 13.211 9.914 1 98.06 112 CYS A O 1
ATOM 875 N N . ARG A 1 113 ? -17.281 11.148 9.156 1 98.19 113 ARG A N 1
ATOM 876 C CA . ARG A 1 113 ? -17.562 10.57 10.469 1 98.19 113 ARG A CA 1
ATOM 877 C C . ARG A 1 113 ? -16.297 10.375 11.273 1 98.19 113 ARG A C 1
ATOM 879 O O . ARG A 1 113 ? -16.344 10.266 12.5 1 98.19 113 ARG A O 1
ATOM 886 N N . ALA A 1 114 ? -15.133 10.273 10.508 1 98.75 114 ALA A N 1
ATOM 887 C CA . ALA A 1 114 ? -13.875 9.969 11.18 1 98.75 114 ALA A CA 1
ATOM 888 C C . ALA A 1 114 ? -12.68 10.312 10.305 1 98.75 114 ALA A C 1
ATOM 890 O O . ALA A 1 114 ? -12.828 10.508 9.094 1 98.75 114 ALA A O 1
ATOM 891 N N . LEU A 1 115 ? -11.547 10.422 10.961 1 98.81 115 LEU A N 1
ATOM 892 C CA . LEU A 1 115 ? -10.25 10.375 10.289 1 98.81 115 LEU A CA 1
ATOM 893 C C . LEU A 1 115 ? -9.594 9.016 10.492 1 98.81 115 LEU A C 1
ATOM 895 O O . LEU A 1 115 ? -9.711 8.414 11.562 1 98.81 115 LEU A O 1
ATOM 899 N N . THR A 1 116 ? -8.93 8.523 9.477 1 98.81 116 THR A N 1
ATOM 900 C CA . THR A 1 116 ? -8.219 7.258 9.578 1 98.81 116 THR A CA 1
ATOM 901 C C . THR A 1 116 ? -6.789 7.398 9.07 1 98.81 116 THR A C 1
ATOM 903 O O . THR A 1 116 ? -6.457 8.367 8.391 1 98.81 116 THR A O 1
ATOM 906 N N . LEU A 1 117 ? -5.934 6.527 9.445 1 98.69 117 LEU A N 1
ATOM 907 C CA . LEU A 1 117 ? -4.574 6.418 8.93 1 98.69 117 LEU A CA 1
ATOM 908 C C . LEU A 1 117 ? -4 5.027 9.188 1 98.69 117 LEU A C 1
ATOM 910 O O . LEU A 1 117 ? -4.57 4.254 9.961 1 98.69 117 LEU A O 1
ATOM 914 N N . THR A 1 118 ? -2.961 4.637 8.484 1 98.31 118 THR A N 1
ATOM 915 C CA . THR A 1 118 ? -2.066 3.539 8.828 1 98.31 118 THR A CA 1
ATOM 916 C C . THR A 1 118 ? -0.666 4.059 9.141 1 98.31 118 THR A C 1
ATOM 918 O O . THR A 1 118 ? -0.193 5.004 8.508 1 98.31 118 THR A O 1
ATOM 921 N N . THR A 1 119 ? -0.039 3.521 10.172 1 98.06 119 THR A N 1
ATOM 922 C CA . THR A 1 119 ? 1.251 4.027 10.633 1 98.06 119 THR A CA 1
ATOM 923 C C . THR A 1 119 ? 2.004 2.957 11.414 1 98.06 119 THR A C 1
ATOM 925 O O . THR A 1 119 ? 1.525 1.829 11.555 1 98.06 119 THR A O 1
ATOM 928 N N . PHE A 1 120 ? 3.238 3.281 11.867 1 97.75 120 PHE A N 1
ATOM 929 C CA . PHE A 1 120 ? 3.984 2.35 12.703 1 97.75 120 PHE A CA 1
ATOM 930 C C . PHE A 1 120 ? 3.42 2.32 14.125 1 97.75 120 PHE A C 1
ATOM 932 O O . PHE A 1 120 ? 3.18 3.371 14.719 1 97.75 120 PHE A O 1
ATOM 939 N N . CYS A 1 121 ? 3.295 1.136 14.68 1 97.62 121 CYS A N 1
ATOM 940 C CA . CYS A 1 121 ? 2.621 0.909 15.953 1 97.62 121 CYS A CA 1
ATOM 941 C C . CYS A 1 121 ? 3.426 1.495 17.109 1 97.62 121 CYS A C 1
ATOM 943 O O . CYS A 1 121 ? 2.855 2.027 18.062 1 97.62 121 CYS A O 1
ATOM 945 N N . ASP A 1 122 ? 4.754 1.443 16.938 1 96.06 122 ASP A N 1
ATOM 946 C CA . ASP A 1 122 ? 5.535 1.616 18.156 1 96.06 122 ASP A CA 1
ATOM 947 C C . ASP A 1 122 ? 6.539 2.76 18 1 96.06 122 ASP A C 1
ATOM 949 O O . ASP A 1 122 ? 7.336 3.014 18.906 1 96.06 122 ASP A O 1
ATOM 953 N N . VAL A 1 123 ? 6.59 3.383 16.922 1 96.56 123 VAL A N 1
ATOM 954 C CA . VAL A 1 123 ? 7.465 4.535 16.719 1 96.56 123 VAL A CA 1
ATOM 955 C C . VAL A 1 123 ? 6.898 5.742 17.469 1 96.56 123 VAL A C 1
ATOM 957 O O . VAL A 1 123 ? 5.746 6.125 17.266 1 96.56 123 VAL A O 1
ATOM 960 N N . PRO A 1 124 ? 7.676 6.434 18.266 1 95.5 124 PRO A N 1
ATOM 961 C CA . PRO A 1 124 ? 7.168 7.473 19.172 1 95.5 124 PRO A CA 1
ATOM 962 C C . PRO A 1 124 ? 6.457 8.602 18.422 1 95.5 124 PRO A C 1
ATOM 964 O O . PRO A 1 124 ? 5.465 9.141 18.922 1 95.5 124 PRO A O 1
ATOM 967 N N . TRP A 1 125 ? 6.934 8.945 17.25 1 96 125 TRP A N 1
ATOM 968 C CA . TRP A 1 125 ? 6.348 10.062 16.531 1 96 125 TRP A CA 1
ATOM 969 C C . TRP A 1 125 ? 5.312 9.578 15.516 1 96 125 TRP A C 1
ATOM 971 O O . TRP A 1 125 ? 4.859 10.344 14.664 1 96 125 TRP A O 1
ATOM 981 N N . ASN A 1 126 ? 4.895 8.297 15.578 1 97.75 126 ASN A N 1
ATOM 982 C CA . ASN A 1 126 ? 3.805 7.727 14.789 1 97.75 126 ASN A CA 1
ATOM 983 C C . ASN A 1 126 ? 2.59 7.414 15.656 1 97.75 126 ASN A C 1
ATOM 985 O O . ASN A 1 126 ? 1.981 8.32 16.234 1 97.75 126 ASN A O 1
ATOM 989 N N . ALA A 1 127 ? 2.254 6.125 15.906 1 98.56 127 ALA A N 1
ATOM 990 C CA . ALA A 1 127 ? 1.006 5.762 16.578 1 98.56 127 ALA A CA 1
ATOM 991 C C . ALA A 1 127 ? 0.884 6.465 17.922 1 98.56 127 ALA A C 1
ATOM 993 O O . ALA A 1 127 ? -0.176 7 18.266 1 98.56 127 ALA A O 1
ATOM 994 N N . PRO A 1 128 ? 1.915 6.496 18.766 1 98.44 128 PRO A N 1
ATOM 995 C CA . PRO A 1 128 ? 1.792 7.191 20.047 1 98.44 128 PRO A CA 1
ATOM 996 C C . PRO A 1 128 ? 1.45 8.672 19.891 1 98.44 128 PRO A C 1
ATOM 998 O O . PRO A 1 128 ? 0.681 9.227 20.672 1 98.44 128 PRO A O 1
ATOM 1001 N N . PHE A 1 129 ? 2.037 9.312 18.906 1 98.31 129 PHE A N 1
ATOM 1002 C CA . PHE A 1 129 ? 1.717 10.703 18.609 1 98.31 129 PHE A CA 1
ATOM 1003 C C . PHE A 1 129 ? 0.231 10.859 18.312 1 98.31 129 PHE A C 1
ATOM 1005 O O . PHE A 1 129 ? -0.434 11.727 18.891 1 98.31 129 PHE A O 1
ATOM 1012 N N . TYR A 1 130 ? -0.306 10.023 17.422 1 98.75 130 TYR A N 1
ATOM 1013 C CA . TYR A 1 130 ? -1.709 10.117 17.031 1 98.75 130 TYR A CA 1
ATOM 1014 C C . TYR A 1 130 ? -2.621 9.75 18.203 1 98.75 130 TYR A C 1
ATOM 1016 O O . TYR A 1 130 ? -3.705 10.32 18.359 1 98.75 130 TYR A O 1
ATOM 1024 N N . ALA A 1 131 ? -2.184 8.773 19 1 98.69 131 ALA A N 1
ATOM 1025 C CA . ALA A 1 131 ? -2.959 8.375 20.172 1 98.69 131 ALA A CA 1
ATOM 1026 C C . ALA A 1 131 ? -3.162 9.555 21.125 1 98.69 131 ALA A C 1
ATOM 1028 O O . ALA A 1 131 ? -4.246 9.734 21.688 1 98.69 131 ALA A O 1
ATOM 1029 N N . ARG A 1 132 ? -2.162 10.375 21.312 1 97.88 132 ARG A N 1
ATOM 1030 C CA . ARG A 1 132 ? -2.24 11.555 22.188 1 97.88 132 ARG A CA 1
ATOM 1031 C C . ARG A 1 132 ? -3.24 12.562 21.641 1 97.88 132 ARG A C 1
ATOM 1033 O O . ARG A 1 132 ? -3.721 13.43 22.375 1 97.88 132 ARG A O 1
ATOM 1040 N N . LEU A 1 133 ? -3.539 12.438 20.375 1 97.62 133 LEU A N 1
ATOM 1041 C CA . LEU A 1 133 ? -4.457 13.375 19.734 1 97.62 133 LEU A CA 1
ATOM 1042 C C . LEU A 1 133 ? -5.852 12.766 19.609 1 97.62 133 LEU A C 1
ATOM 1044 O O . LEU A 1 133 ? -6.727 13.344 18.953 1 97.62 133 LEU A O 1
ATOM 1048 N N . GLY A 1 134 ? -6.043 11.586 20.156 1 98.31 134 GLY A N 1
ATOM 1049 C CA . GLY A 1 134 ? -7.383 11.039 20.281 1 98.31 134 GLY A CA 1
ATOM 1050 C C . GLY A 1 134 ? -7.641 9.875 19.328 1 98.31 134 GLY A C 1
ATOM 1051 O O . GLY A 1 134 ? -8.703 9.258 19.375 1 98.31 134 GLY A O 1
ATOM 1052 N N . PHE A 1 135 ? -6.672 9.578 18.516 1 98.88 135 PHE A N 1
ATOM 1053 C CA . PHE A 1 135 ? -6.832 8.422 17.641 1 98.88 135 PHE A CA 1
ATOM 1054 C C . PHE A 1 135 ? -6.77 7.129 18.453 1 98.88 135 PHE A C 1
ATOM 1056 O O . PHE A 1 135 ? -6.008 7.027 19.422 1 98.88 135 PHE A O 1
ATOM 1063 N N . GLN A 1 136 ? -7.516 6.18 17.969 1 98.75 136 GLN A N 1
ATOM 1064 C CA . GLN A 1 136 ? -7.504 4.855 18.594 1 98.75 136 GLN A CA 1
ATOM 1065 C C . GLN A 1 136 ? -7.047 3.789 17.609 1 98.75 136 GLN A C 1
ATOM 1067 O O . GLN A 1 136 ? -7.426 3.818 16.438 1 98.75 136 GLN A O 1
ATOM 1072 N N . ARG A 1 137 ? -6.254 2.885 18.109 1 98.31 137 ARG A N 1
ATOM 1073 C CA . ARG A 1 137 ? -5.848 1.746 17.297 1 98.31 137 ARG A CA 1
ATOM 1074 C C . ARG A 1 137 ? -7.02 0.804 17.047 1 98.31 137 ARG A C 1
ATOM 1076 O O . ARG A 1 137 ? -7.793 0.511 17.953 1 98.31 137 ARG A O 1
ATOM 1083 N N . LEU A 1 138 ? -7.074 0.311 15.867 1 98.38 138 LEU A N 1
ATOM 1084 C CA . LEU A 1 138 ? -8.18 -0.567 15.492 1 98.38 138 LEU A CA 1
ATOM 1085 C C . LEU A 1 138 ? -7.738 -2.027 15.5 1 98.38 138 LEU A C 1
ATOM 1087 O O . LEU A 1 138 ? -6.613 -2.344 15.102 1 98.38 138 LEU A O 1
ATOM 1091 N N . THR A 1 139 ? -8.633 -2.873 15.945 1 95.75 139 THR A N 1
ATOM 1092 C CA . THR A 1 139 ? -8.438 -4.301 15.703 1 95.75 139 THR A CA 1
ATOM 1093 C C . THR A 1 139 ? -8.656 -4.637 14.234 1 95.75 139 THR A C 1
ATOM 1095 O O . THR A 1 139 ? -9.156 -3.807 13.469 1 95.75 139 THR A O 1
ATOM 1098 N N . TRP A 1 140 ? -8.219 -5.828 13.859 1 90.12 140 TRP A N 1
ATOM 1099 C CA . TRP A 1 140 ? -8.43 -6.281 12.492 1 90.12 140 TRP A CA 1
ATOM 1100 C C . TRP A 1 140 ? -9.906 -6.215 12.109 1 90.12 140 TRP A C 1
ATOM 1102 O O . TRP A 1 140 ? -10.25 -5.801 11 1 90.12 140 TRP A O 1
ATOM 1112 N N . GLN A 1 141 ? -10.766 -6.547 13.008 1 90.62 141 GLN A N 1
ATOM 1113 C CA . GLN A 1 141 ? -12.211 -6.555 12.781 1 90.62 141 GLN A CA 1
ATOM 1114 C C . GLN A 1 141 ? -12.75 -5.133 12.648 1 90.62 141 GLN A C 1
ATOM 1116 O O . GLN A 1 141 ? -13.633 -4.879 11.82 1 90.62 141 GLN A O 1
ATOM 1121 N N . GLU A 1 142 ? -12.164 -4.203 13.367 1 95.06 142 GLU A N 1
ATOM 1122 C CA . GLU A 1 142 ? -12.633 -2.82 13.367 1 95.06 142 GLU A CA 1
ATOM 1123 C C . GLU A 1 142 ? -12.164 -2.072 12.125 1 95.06 142 GLU A C 1
ATOM 1125 O O . GLU A 1 142 ? -12.797 -1.103 11.703 1 95.06 142 GLU A O 1
ATOM 1130 N N . ALA A 1 143 ? -11.016 -2.299 11.492 1 94.56 143 ALA A N 1
ATOM 1131 C CA . ALA A 1 143 ? -10.328 -1.562 10.43 1 94.56 143 ALA A CA 1
ATOM 1132 C C . ALA A 1 143 ? -11.148 -1.562 9.148 1 94.56 143 ALA A C 1
ATOM 1134 O O . ALA A 1 143 ? -11.07 -0.622 8.352 1 94.56 143 ALA A O 1
ATOM 1135 N N . GLY A 1 144 ? -12.094 -2.545 8.969 1 92.69 144 GLY A N 1
ATOM 1136 C CA . GLY A 1 144 ? -12.828 -2.65 7.719 1 92.69 144 GLY A CA 1
ATOM 1137 C C . GLY A 1 144 ? -11.961 -3.072 6.547 1 92.69 144 GLY A C 1
ATOM 1138 O O . GLY A 1 144 ? -10.742 -3.184 6.676 1 92.69 144 GLY A O 1
ATOM 1139 N N . GLU A 1 145 ? -12.5 -3.209 5.383 1 92.38 145 GLU A N 1
ATOM 1140 C CA . GLU A 1 145 ? -11.836 -3.797 4.223 1 92.38 145 GLU A CA 1
ATOM 1141 C C . GLU A 1 145 ? -10.766 -2.865 3.668 1 92.38 145 GLU A C 1
ATOM 1143 O O . GLU A 1 145 ? -9.688 -3.318 3.266 1 92.38 145 GLU A O 1
ATOM 1148 N N . ARG A 1 146 ? -11.109 -1.602 3.686 1 95.62 146 ARG A N 1
ATOM 1149 C CA . ARG A 1 146 ? -10.195 -0.623 3.096 1 95.62 146 ARG A CA 1
ATOM 1150 C C . ARG A 1 146 ? -8.875 -0.579 3.852 1 95.62 146 ARG A C 1
ATOM 1152 O O . ARG A 1 146 ? -7.809 -0.732 3.256 1 95.62 146 ARG A O 1
ATOM 1159 N N . LEU A 1 147 ? -8.984 -0.405 5.164 1 97.38 147 LEU A N 1
ATOM 1160 C CA . LEU A 1 147 ? -7.777 -0.298 5.973 1 97.38 147 LEU A CA 1
ATOM 1161 C C . LEU A 1 147 ? -7.047 -1.636 6.043 1 97.38 147 LEU A C 1
ATOM 1163 O O . LEU A 1 147 ? -5.816 -1.677 6.055 1 97.38 147 LEU A O 1
ATOM 1167 N N . ARG A 1 148 ? -7.777 -2.717 6.055 1 95.38 148 ARG A N 1
ATOM 1168 C CA . ARG A 1 148 ? -7.156 -4.035 6.023 1 95.38 148 ARG A CA 1
ATOM 1169 C C . ARG A 1 148 ? -6.379 -4.246 4.727 1 95.38 148 ARG A C 1
ATOM 1171 O O . ARG A 1 148 ? -5.309 -4.863 4.73 1 95.38 148 ARG A O 1
ATOM 1178 N N . ALA A 1 149 ? -6.914 -3.736 3.656 1 95.69 149 ALA A N 1
ATOM 1179 C CA . ALA A 1 149 ? -6.242 -3.861 2.365 1 95.69 149 ALA A CA 1
ATOM 1180 C C . ALA A 1 149 ? -4.922 -3.098 2.359 1 95.69 149 ALA A C 1
ATOM 1182 O O . ALA A 1 149 ? -3.922 -3.58 1.825 1 95.69 149 ALA A O 1
ATOM 1183 N N . ILE A 1 150 ? -4.934 -1.923 2.922 1 97.12 150 ILE A N 1
ATOM 1184 C CA . ILE A 1 150 ? -3.715 -1.124 2.994 1 97.12 150 ILE A CA 1
ATOM 1185 C C . ILE A 1 150 ? -2.674 -1.846 3.848 1 97.12 150 ILE A C 1
ATOM 1187 O O . ILE A 1 150 ? -1.52 -1.993 3.438 1 97.12 150 ILE A O 1
ATOM 1191 N N . LEU A 1 151 ? -3.08 -2.332 5 1 95.62 151 LEU A N 1
ATOM 1192 C CA . LEU A 1 151 ? -2.172 -3.047 5.887 1 95.62 151 LEU A CA 1
ATOM 1193 C C . LEU A 1 151 ? -1.623 -4.297 5.211 1 95.62 151 LEU A C 1
ATOM 1195 O O . LEU A 1 151 ? -0.436 -4.609 5.336 1 95.62 151 LEU A O 1
ATOM 1199 N N . GLY A 1 152 ? -2.51 -5.043 4.551 1 93.19 152 GLY A N 1
ATOM 1200 C CA . GLY A 1 152 ? -2.064 -6.207 3.799 1 93.19 152 GLY A CA 1
ATOM 1201 C C . GLY A 1 152 ? -1.021 -5.875 2.75 1 93.19 152 GLY A C 1
ATOM 1202 O O . GLY A 1 152 ? -0.007 -6.566 2.633 1 93.19 152 GLY A O 1
ATOM 1203 N N . HIS A 1 153 ? -1.275 -4.816 2.008 1 94.81 153 HIS A N 1
ATOM 1204 C CA . HIS A 1 153 ? -0.341 -4.387 0.973 1 94.81 153 HIS A CA 1
ATOM 1205 C C . HIS A 1 153 ? 1.003 -3.988 1.574 1 94.81 153 HIS A C 1
ATOM 1207 O O . HIS A 1 153 ? 2.055 -4.27 0.996 1 94.81 153 HIS A O 1
ATOM 1213 N N . GLU A 1 154 ? 0.941 -3.301 2.707 1 93.88 154 GLU A N 1
ATOM 1214 C CA . GLU A 1 154 ? 2.174 -2.912 3.385 1 93.88 154 GLU A CA 1
ATOM 1215 C C . GLU A 1 154 ? 3.025 -4.133 3.721 1 93.88 154 GLU A C 1
ATOM 1217 O O . GLU A 1 154 ? 4.254 -4.094 3.604 1 93.88 154 GLU A O 1
ATOM 1222 N N . GLN A 1 155 ? 2.432 -5.223 4.078 1 91.56 155 GLN A N 1
ATOM 1223 C CA . GLN A 1 155 ? 3.168 -6.453 4.348 1 91.56 155 GLN A CA 1
ATOM 1224 C C . GLN A 1 155 ? 3.768 -7.023 3.064 1 91.56 155 GLN A C 1
ATOM 1226 O O . GLN A 1 155 ? 4.895 -7.52 3.068 1 91.56 155 GLN A O 1
ATOM 1231 N N . GLU A 1 156 ? 3.012 -6.938 2.018 1 90.62 156 GLU A N 1
ATOM 1232 C CA . GLU A 1 156 ? 3.455 -7.441 0.721 1 90.62 156 GLU A CA 1
ATOM 1233 C C . GLU A 1 156 ? 4.727 -6.738 0.26 1 90.62 156 GLU A C 1
ATOM 1235 O O . GLU A 1 156 ? 5.57 -7.34 -0.409 1 90.62 156 GLU A O 1
ATOM 1240 N N . ILE A 1 157 ? 4.84 -5.504 0.689 1 88.81 157 ILE A N 1
ATOM 1241 C CA . ILE A 1 157 ? 5.98 -4.746 0.184 1 88.81 157 ILE A CA 1
ATOM 1242 C C . ILE A 1 157 ? 7.094 -4.727 1.23 1 88.81 157 ILE A C 1
ATOM 1244 O O . ILE A 1 157 ? 8.062 -3.973 1.104 1 88.81 157 ILE A O 1
ATOM 1248 N N . GLY A 1 158 ? 6.875 -5.469 2.373 1 85.81 158 GLY A N 1
ATOM 1249 C CA . GLY A 1 158 ? 8.055 -5.727 3.188 1 85.81 158 GLY A CA 1
ATOM 1250 C C . GLY A 1 158 ? 7.902 -5.25 4.621 1 85.81 158 GLY A C 1
ATOM 1251 O O . GLY A 1 158 ? 8.789 -5.465 5.445 1 85.81 158 GLY A O 1
ATOM 1252 N N . PHE A 1 159 ? 6.852 -4.547 4.969 1 89.75 159 PHE A N 1
ATOM 1253 C CA . PHE A 1 159 ? 6.648 -4.172 6.363 1 89.75 159 PHE A CA 1
ATOM 1254 C C . PHE A 1 159 ? 6.352 -5.398 7.215 1 89.75 159 PHE A C 1
ATOM 1256 O O . PHE A 1 159 ? 5.609 -6.289 6.793 1 89.75 159 PHE A O 1
ATOM 1263 N N . ALA A 1 160 ? 6.926 -5.379 8.344 1 87.56 160 ALA A N 1
ATOM 1264 C CA . ALA A 1 160 ? 6.68 -6.484 9.266 1 87.56 160 ALA A CA 1
ATOM 1265 C C . ALA A 1 160 ? 5.227 -6.496 9.734 1 87.56 160 ALA A C 1
ATOM 1267 O O . ALA A 1 160 ? 4.645 -5.438 9.992 1 87.56 160 ALA A O 1
ATOM 1268 N N . ALA A 1 161 ? 4.504 -7.668 9.789 1 79.5 161 ALA A N 1
ATOM 1269 C CA . ALA A 1 161 ? 3.084 -7.836 10.086 1 79.5 161 ALA A CA 1
ATOM 1270 C C . ALA A 1 161 ? 2.707 -7.117 11.383 1 79.5 161 ALA A C 1
ATOM 1272 O O . ALA A 1 161 ? 1.646 -6.496 11.469 1 79.5 161 ALA A O 1
ATOM 1273 N N . ASP A 1 162 ? 3.504 -7.02 12.344 1 87.44 162 ASP A N 1
ATOM 1274 C CA . ASP A 1 162 ? 3.117 -6.465 13.641 1 87.44 162 ASP A CA 1
ATOM 1275 C C . ASP A 1 162 ? 3.734 -5.082 13.852 1 87.44 162 ASP A C 1
ATOM 1277 O O . ASP A 1 162 ? 3.615 -4.504 14.93 1 87.44 162 ASP A O 1
ATOM 1281 N N . SER A 1 163 ? 4.207 -4.605 12.734 1 94.06 163 SER A N 1
ATOM 1282 C CA . SER A 1 163 ? 4.859 -3.312 12.898 1 94.06 163 SER A CA 1
ATOM 1283 C C . SER A 1 163 ? 3.92 -2.166 12.547 1 94.06 163 SER A C 1
ATOM 1285 O O . SER A 1 163 ? 4.141 -1.024 12.961 1 94.06 163 SER A O 1
ATOM 1287 N N . ARG A 1 164 ? 2.92 -2.49 11.742 1 96.62 164 ARG A N 1
AT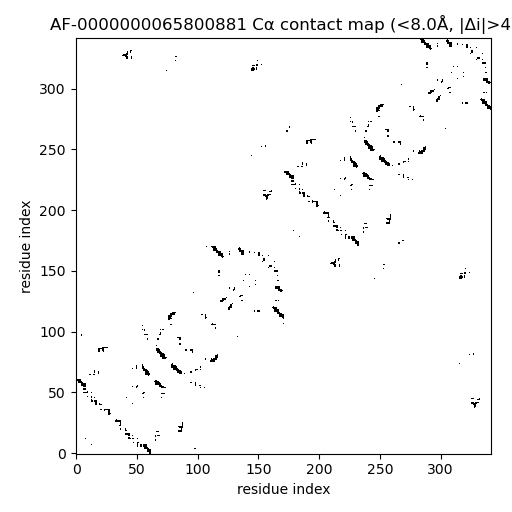OM 1288 C CA . ARG A 1 164 ? 2.012 -1.469 11.234 1 96.62 164 ARG A 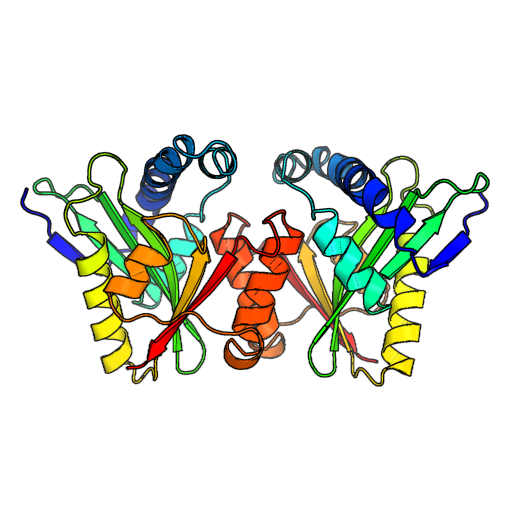CA 1
ATOM 1289 C C . ARG A 1 164 ? 0.629 -1.604 11.867 1 96.62 164 ARG A C 1
ATOM 1291 O O . ARG A 1 164 ? 0.176 -2.715 12.148 1 96.62 164 ARG A O 1
ATOM 1298 N N . CYS A 1 165 ? -0.074 -0.465 12.008 1 98.12 165 CYS A N 1
ATOM 1299 C CA . CYS A 1 165 ? -1.43 -0.491 12.539 1 98.12 165 CYS A CA 1
ATOM 1300 C C . CYS A 1 165 ? -2.299 0.569 11.875 1 98.12 165 CYS A C 1
ATOM 1302 O O . CYS A 1 165 ? -1.785 1.499 11.25 1 98.12 165 CYS A O 1
ATOM 1304 N N . ALA A 1 166 ? -3.592 0.35 11.914 1 98.44 166 ALA A N 1
ATOM 1305 C CA . ALA A 1 166 ? -4.586 1.34 11.516 1 98.44 166 ALA A CA 1
ATOM 1306 C C . ALA A 1 166 ? -5.152 2.072 12.727 1 98.44 166 ALA A C 1
ATOM 1308 O O . ALA A 1 166 ? -5.352 1.473 13.789 1 98.44 166 ALA A O 1
ATOM 1309 N N . MET A 1 167 ? -5.348 3.342 12.609 1 98.81 167 MET A N 1
ATOM 1310 C CA . MET A 1 167 ? -5.934 4.145 13.68 1 98.81 167 MET A CA 1
ATOM 1311 C C . MET A 1 167 ? -7.105 4.969 13.164 1 98.81 167 MET A C 1
ATOM 1313 O O . MET A 1 167 ? -7.199 5.242 11.961 1 98.81 167 MET A O 1
ATOM 1317 N N . ARG A 1 168 ? -7.996 5.332 14.094 1 98.81 168 ARG A N 1
ATOM 1318 C CA . ARG A 1 168 ? -9.188 6.102 13.75 1 98.81 168 ARG A CA 1
ATOM 1319 C C . ARG A 1 168 ? -9.5 7.137 14.828 1 98.81 168 ARG A C 1
ATOM 1321 O O . ARG A 1 168 ? -9.383 6.855 16.016 1 98.81 168 ARG A O 1
ATOM 1328 N N . LEU A 1 169 ? -9.758 8.312 14.422 1 98.75 169 LEU A N 1
ATOM 1329 C CA . LEU A 1 169 ? -10.336 9.359 15.25 1 98.75 169 LEU A CA 1
ATOM 1330 C C . LEU A 1 169 ? -11.797 9.609 14.875 1 98.75 169 LEU A C 1
ATOM 1332 O O . LEU A 1 169 ? -12.086 10.125 13.789 1 98.75 169 LEU A O 1
ATOM 1336 N N . VAL A 1 170 ? -12.695 9.242 15.734 1 98.25 170 VAL A N 1
ATOM 1337 C CA . VAL A 1 170 ? -14.117 9.453 15.469 1 98.25 170 VAL A CA 1
ATOM 1338 C C . VAL A 1 170 ? -14.477 10.914 15.727 1 98.25 170 VAL A C 1
ATOM 1340 O O . VAL A 1 170 ? -14.055 11.5 16.719 1 98.25 170 VAL A O 1
ATOM 1343 N N . LEU A 1 171 ? -15.188 11.43 14.828 1 96.88 171 LEU A N 1
ATOM 1344 C CA . LEU A 1 171 ? -15.531 12.852 14.914 1 96.88 171 LEU A CA 1
ATOM 1345 C C . LEU A 1 171 ? -16.922 13.039 15.492 1 96.88 171 LEU A C 1
ATOM 1347 O O . LEU A 1 171 ? -17.797 12.18 15.32 1 96.88 171 LEU A O 1
ATOM 1351 N N . MET B 1 1 ? 11.164 -28.594 -19.297 1 70.38 1 MET B N 1
ATOM 1352 C CA . MET B 1 1 ? 11.539 -28.891 -17.906 1 70.38 1 MET B CA 1
ATOM 1353 C C . MET B 1 1 ? 10.312 -29.281 -17.094 1 70.38 1 MET B C 1
ATOM 1355 O O . MET B 1 1 ? 9.195 -28.859 -17.391 1 70.38 1 MET B O 1
ATOM 1359 N N . ASP B 1 2 ? 10.414 -30.281 -16.297 1 89.25 2 ASP B N 1
ATOM 1360 C CA . ASP B 1 2 ? 9.266 -30.844 -15.586 1 89.25 2 ASP B CA 1
ATOM 1361 C C . ASP B 1 2 ? 9.016 -30.094 -14.281 1 89.25 2 ASP B C 1
ATOM 1363 O O . ASP B 1 2 ? 9.922 -29.969 -13.445 1 89.25 2 ASP B O 1
ATOM 1367 N N . TYR B 1 3 ? 8.094 -29.25 -14.195 1 97.06 3 TYR B N 1
ATOM 1368 C CA . TYR B 1 3 ? 7.723 -28.531 -12.977 1 97.06 3 TYR B CA 1
ATOM 1369 C C . TYR B 1 3 ? 6.492 -29.156 -12.328 1 97.06 3 TYR B C 1
ATOM 1371 O O . TYR B 1 3 ? 5.688 -29.812 -13.008 1 97.06 3 TYR B O 1
ATOM 1379 N N . ARG B 1 4 ? 6.41 -29.062 -11.078 1 97.88 4 ARG B N 1
ATOM 1380 C CA . ARG B 1 4 ? 5.242 -29.484 -10.312 1 97.88 4 ARG B CA 1
ATOM 1381 C C . ARG B 1 4 ? 4.648 -28.312 -9.531 1 97.88 4 ARG B C 1
ATOM 1383 O O . ARG B 1 4 ? 5.379 -27.531 -8.914 1 97.88 4 ARG B O 1
ATOM 1390 N N . ILE B 1 5 ? 3.309 -28.188 -9.539 1 98.5 5 ILE B N 1
ATOM 1391 C CA . ILE B 1 5 ? 2.596 -27.188 -8.75 1 98.5 5 ILE B CA 1
ATOM 1392 C C . ILE B 1 5 ? 1.914 -27.859 -7.559 1 98.5 5 ILE B C 1
ATOM 1394 O O . ILE B 1 5 ? 1.232 -28.875 -7.711 1 98.5 5 ILE B O 1
ATOM 1398 N N . ARG B 1 6 ? 2.102 -27.281 -6.441 1 98.25 6 ARG B N 1
ATOM 1399 C CA . ARG B 1 6 ? 1.474 -27.844 -5.246 1 98.25 6 ARG B CA 1
ATOM 1400 C C . ARG B 1 6 ? 1.132 -26.734 -4.25 1 98.25 6 ARG B C 1
ATOM 1402 O O . ARG B 1 6 ? 1.595 -25.594 -4.387 1 98.25 6 ARG B O 1
ATOM 1409 N N . THR B 1 7 ? 0.289 -27.125 -3.264 1 98.38 7 THR B N 1
ATOM 1410 C CA . THR B 1 7 ? 0.077 -26.234 -2.133 1 98.38 7 THR B CA 1
ATOM 1411 C C . THR B 1 7 ? 1.362 -26.062 -1.328 1 98.38 7 THR B C 1
ATOM 1413 O O . THR B 1 7 ? 2.1 -27.031 -1.114 1 98.38 7 THR B O 1
ATOM 1416 N N . SER B 1 8 ? 1.631 -24.859 -0.943 1 98.81 8 SER B N 1
ATOM 1417 C CA . SER B 1 8 ? 2.83 -24.594 -0.158 1 98.81 8 SER B CA 1
ATOM 1418 C C . SER B 1 8 ? 2.709 -25.156 1.252 1 98.81 8 SER B C 1
ATOM 1420 O O . SER B 1 8 ? 1.603 -25.312 1.773 1 98.81 8 SER B O 1
ATOM 1422 N N . ARG B 1 9 ? 3.848 -25.469 1.835 1 98.19 9 ARG B N 1
ATOM 1423 C CA . ARG B 1 9 ? 3.971 -25.953 3.209 1 98.19 9 ARG B CA 1
ATOM 1424 C C . ARG B 1 9 ? 4.762 -24.953 4.062 1 98.19 9 ARG B C 1
ATOM 1426 O O . ARG B 1 9 ? 5.484 -24.109 3.529 1 98.19 9 ARG B O 1
ATOM 1433 N N . ASP B 1 10 ? 4.578 -25.078 5.332 1 97.81 10 ASP B N 1
ATOM 1434 C CA . ASP B 1 10 ? 5.223 -24.156 6.262 1 97.81 10 ASP B CA 1
ATOM 1435 C C . ASP B 1 10 ? 6.727 -24.078 6 1 97.81 10 ASP B C 1
ATOM 1437 O O . ASP B 1 10 ? 7.312 -23 6.059 1 97.81 10 ASP B O 1
ATOM 1441 N N . GLU B 1 11 ? 7.352 -25.141 5.715 1 97.38 11 GLU B N 1
ATOM 1442 C CA . GLU B 1 11 ? 8.797 -25.203 5.523 1 97.38 11 GLU B CA 1
ATOM 1443 C C . GLU B 1 11 ? 9.227 -24.453 4.27 1 97.38 11 GLU B C 1
ATOM 1445 O O . GLU B 1 11 ? 10.406 -24.109 4.113 1 97.38 11 GLU B O 1
ATOM 1450 N N . ASP B 1 12 ? 8.305 -24.219 3.373 1 98.44 12 ASP B N 1
ATOM 1451 C CA . ASP B 1 12 ? 8.617 -23.5 2.143 1 98.44 12 ASP B CA 1
ATOM 1452 C C . ASP B 1 12 ? 8.836 -22.016 2.414 1 98.44 12 ASP B C 1
ATOM 1454 O O . ASP B 1 12 ? 9.531 -21.328 1.657 1 98.44 12 ASP B O 1
ATOM 1458 N N . ALA B 1 13 ? 8.25 -21.5 3.469 1 98.19 13 ALA B N 1
ATOM 1459 C CA . ALA B 1 13 ? 8.117 -20.062 3.703 1 98.19 13 ALA B CA 1
ATOM 1460 C C . ALA B 1 13 ? 9.477 -19.375 3.715 1 98.19 13 ALA B C 1
ATOM 1462 O O . ALA B 1 13 ? 9.641 -18.297 3.152 1 98.19 13 ALA B O 1
ATOM 1463 N N . ALA B 1 14 ? 10.469 -19.984 4.266 1 97.56 14 ALA B N 1
ATOM 1464 C CA . ALA B 1 14 ? 11.781 -19.375 4.457 1 97.56 14 ALA B CA 1
ATOM 1465 C C . ALA B 1 14 ? 12.5 -19.188 3.121 1 97.56 14 ALA B C 1
ATOM 1467 O O . ALA B 1 14 ? 13.438 -18.391 3.02 1 97.56 14 ALA B O 1
ATOM 1468 N N . LEU B 1 15 ? 12.078 -19.859 2.051 1 98.12 15 LEU B N 1
ATOM 1469 C CA . LEU B 1 15 ? 12.75 -19.844 0.758 1 98.12 15 LEU B CA 1
ATOM 1470 C C . LEU B 1 15 ? 12.117 -18.812 -0.176 1 98.12 15 LEU B C 1
ATOM 1472 O O . LEU B 1 15 ? 12.695 -18.469 -1.207 1 98.12 15 LEU B O 1
ATOM 1476 N N . LEU B 1 16 ? 11.016 -18.328 0.157 1 98.38 16 LEU B N 1
ATOM 1477 C CA . LEU B 1 16 ? 10.164 -17.594 -0.778 1 98.38 16 LEU B CA 1
ATOM 1478 C C . LEU B 1 16 ? 10.688 -16.188 -1.012 1 98.38 16 LEU B C 1
ATOM 1480 O O . LEU B 1 16 ? 10.641 -15.672 -2.133 1 98.38 16 LEU B O 1
ATOM 1484 N N . PRO B 1 17 ? 11.266 -15.547 0.045 1 97.38 17 PRO B N 1
ATOM 1485 C CA . PRO B 1 17 ? 11.805 -14.211 -0.195 1 97.38 17 PRO B CA 1
ATOM 1486 C C . PRO B 1 17 ? 12.891 -14.195 -1.269 1 97.38 17 PRO B C 1
ATOM 1488 O O . PRO B 1 17 ? 12.961 -13.258 -2.068 1 97.38 17 PRO B O 1
ATOM 1491 N N . ALA B 1 18 ? 13.734 -15.211 -1.325 1 97.88 18 ALA B N 1
ATOM 1492 C CA . ALA B 1 18 ? 14.797 -15.281 -2.328 1 97.88 18 ALA B CA 1
ATOM 1493 C C . ALA B 1 18 ? 14.211 -15.391 -3.734 1 97.88 18 ALA B C 1
ATOM 1495 O O . ALA B 1 18 ? 14.781 -14.859 -4.691 1 97.88 18 ALA B O 1
ATOM 1496 N N . ILE B 1 19 ? 13.117 -16.094 -3.852 1 98.5 19 ILE B N 1
ATOM 1497 C CA . ILE B 1 19 ? 12.445 -16.219 -5.141 1 98.5 19 ILE B CA 1
ATOM 1498 C C . ILE B 1 19 ? 11.914 -14.859 -5.586 1 98.5 19 ILE B C 1
ATOM 1500 O O . ILE B 1 19 ? 12.062 -14.477 -6.746 1 98.5 19 ILE B O 1
ATOM 1504 N N . GLU B 1 20 ? 11.281 -14.18 -4.668 1 97.69 20 GLU B N 1
ATOM 1505 C CA . GLU B 1 20 ? 10.766 -12.852 -4.965 1 97.69 20 GLU B CA 1
ATOM 1506 C C . GLU B 1 20 ? 11.883 -11.906 -5.391 1 97.69 20 GLU B C 1
ATOM 1508 O O . GLU B 1 20 ? 11.719 -11.141 -6.344 1 97.69 20 GLU B O 1
ATOM 1513 N N . ARG B 1 21 ? 13.055 -11.914 -4.707 1 97 21 ARG B N 1
ATOM 1514 C CA . ARG B 1 21 ? 14.195 -11.086 -5.074 1 97 21 ARG B CA 1
ATOM 1515 C C . ARG B 1 21 ? 14.688 -11.414 -6.477 1 97 21 ARG B C 1
ATOM 1517 O O . ARG B 1 21 ? 14.969 -10.516 -7.273 1 97 21 ARG B O 1
ATOM 1524 N N . SER B 1 22 ? 14.805 -12.68 -6.715 1 98.31 22 SER B N 1
ATOM 1525 C CA . SER B 1 22 ? 15.234 -13.125 -8.039 1 98.31 22 SER B CA 1
ATOM 1526 C C . SER B 1 22 ? 14.266 -12.656 -9.117 1 98.31 22 SER B C 1
ATOM 1528 O O . SER B 1 22 ? 14.688 -12.156 -10.164 1 98.31 22 SER B O 1
ATOM 1530 N N . ALA B 1 23 ? 12.961 -12.82 -8.898 1 97.81 23 ALA B N 1
ATOM 1531 C CA . ALA B 1 23 ? 11.938 -12.375 -9.836 1 97.81 23 ALA B CA 1
ATOM 1532 C C . ALA B 1 23 ? 12.047 -10.875 -10.094 1 97.81 23 ALA B C 1
ATOM 1534 O O . ALA B 1 23 ? 11.898 -10.414 -11.227 1 97.81 23 ALA B O 1
ATOM 1535 N N . GLY B 1 24 ? 12.297 -10.133 -9.023 1 96.75 24 GLY B N 1
ATOM 1536 C CA . GLY B 1 24 ? 12.406 -8.688 -9.102 1 96.75 24 GLY B CA 1
ATOM 1537 C C . GLY B 1 24 ? 13.531 -8.219 -10.008 1 96.75 24 GLY B C 1
ATOM 1538 O O . GLY B 1 24 ? 13.484 -7.105 -10.539 1 96.75 24 GLY B O 1
ATOM 1539 N N . GLU B 1 25 ? 14.562 -9.023 -10.234 1 97.25 25 GLU B N 1
ATOM 1540 C CA . GLU B 1 25 ? 15.711 -8.672 -11.062 1 97.25 25 GLU B CA 1
ATOM 1541 C C . GLU B 1 25 ? 15.289 -8.367 -12.492 1 97.25 25 GLU B C 1
ATOM 1543 O O . GLU B 1 25 ? 15.945 -7.578 -13.18 1 97.25 25 GLU B O 1
ATOM 1548 N N . SER B 1 26 ? 14.188 -8.891 -12.883 1 96.12 26 SER B N 1
ATOM 1549 C CA . SER B 1 26 ? 13.711 -8.672 -14.25 1 96.12 26 SER B CA 1
ATOM 1550 C C . SER B 1 26 ? 13.359 -7.211 -14.484 1 96.12 26 SER B C 1
ATOM 1552 O O . SER B 1 26 ? 13.453 -6.719 -15.609 1 96.12 26 SER B O 1
ATOM 1554 N N . PHE B 1 27 ? 13.031 -6.5 -13.43 1 95.69 27 PHE B N 1
ATOM 1555 C CA . PHE B 1 27 ? 12.617 -5.109 -13.57 1 95.69 27 PHE B CA 1
ATOM 1556 C C . PHE B 1 27 ? 13.812 -4.219 -13.891 1 95.69 27 PHE B C 1
ATOM 1558 O O . PHE B 1 27 ? 13.641 -3.072 -14.305 1 95.69 27 PHE B O 1
ATOM 1565 N N . ARG B 1 28 ? 15.008 -4.723 -13.688 1 95.31 28 ARG B N 1
ATOM 1566 C CA . ARG B 1 28 ? 16.203 -3.957 -14.047 1 95.31 28 ARG B CA 1
ATOM 1567 C C . ARG B 1 28 ? 16.25 -3.684 -15.547 1 95.31 28 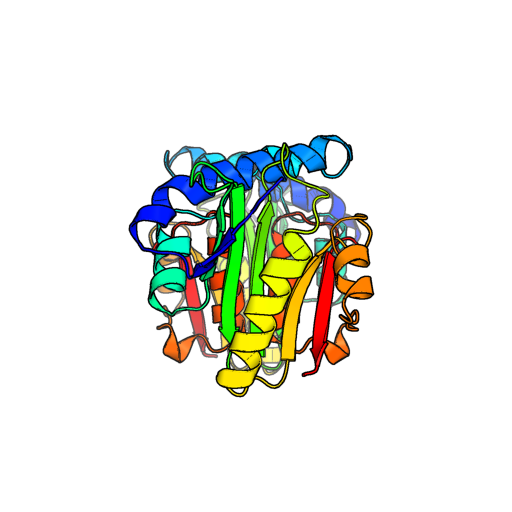ARG B C 1
ATOM 1569 O O . ARG B 1 28 ? 16.953 -2.783 -15.992 1 95.31 28 ARG B O 1
ATOM 1576 N N . LEU B 1 29 ? 15.547 -4.469 -16.297 1 94.12 29 LEU B N 1
ATOM 1577 C CA . LEU B 1 29 ? 15.461 -4.281 -17.75 1 94.12 29 LEU B CA 1
ATOM 1578 C C . LEU B 1 29 ? 14.68 -3.014 -18.078 1 94.12 29 LEU B C 1
ATOM 1580 O O . LEU B 1 29 ? 14.719 -2.541 -19.219 1 94.12 29 LEU B O 1
ATOM 1584 N N . LEU B 1 30 ? 13.922 -2.473 -17.172 1 94 30 LEU B N 1
ATOM 1585 C CA . LEU B 1 30 ? 13.156 -1.239 -17.312 1 94 30 LEU B CA 1
ATOM 1586 C C . LEU B 1 30 ? 13.719 -0.143 -16.406 1 94 30 LEU B C 1
ATOM 1588 O O . LEU B 1 30 ? 13.469 -0.128 -15.203 1 94 30 LEU B O 1
ATOM 1592 N N . PRO B 1 31 ? 14.391 0.818 -16.969 1 92.75 31 PRO B N 1
ATOM 1593 C CA . PRO B 1 31 ? 15.125 1.801 -16.172 1 92.75 31 PRO B CA 1
ATOM 1594 C C . PRO B 1 31 ? 14.242 2.504 -15.141 1 92.75 31 PRO B C 1
ATOM 1596 O O . PRO B 1 31 ? 14.656 2.682 -13.992 1 92.75 31 PRO B O 1
ATOM 1599 N N . GLU B 1 32 ? 13.055 2.848 -15.5 1 89.62 32 GLU B N 1
ATOM 1600 C CA . GLU B 1 32 ? 12.172 3.605 -14.617 1 89.62 32 GLU B CA 1
ATOM 1601 C C . GLU B 1 32 ? 11.68 2.746 -13.461 1 89.62 32 GLU B C 1
ATOM 1603 O O . GLU B 1 32 ? 11.141 3.266 -12.477 1 89.62 32 GLU B O 1
ATOM 1608 N N . LEU B 1 33 ? 11.852 1.433 -13.578 1 92.69 33 LEU B N 1
ATOM 1609 C CA . LEU B 1 33 ? 11.328 0.51 -12.578 1 92.69 33 LEU B CA 1
ATOM 1610 C C . LEU B 1 33 ? 12.453 -0.324 -11.969 1 92.69 33 LEU B C 1
ATOM 1612 O O . LEU B 1 33 ? 12.195 -1.271 -11.219 1 92.69 33 LEU B O 1
ATOM 1616 N N . ALA B 1 34 ? 13.703 0.054 -12.25 1 93 34 ALA B N 1
ATOM 1617 C CA . ALA B 1 34 ? 14.852 -0.709 -11.781 1 93 34 ALA B CA 1
ATOM 1618 C C . ALA B 1 34 ? 14.906 -0.742 -10.258 1 93 34 ALA B C 1
ATOM 1620 O O . ALA B 1 34 ? 15.398 -1.708 -9.664 1 93 34 ALA B O 1
ATOM 1621 N N . TRP B 1 35 ? 14.32 0.292 -9.609 1 87.75 35 TRP B N 1
ATOM 1622 C CA . TRP B 1 35 ? 14.344 0.412 -8.156 1 87.75 35 TRP B CA 1
ATOM 1623 C C . TRP B 1 35 ? 13.57 -0.729 -7.504 1 87.75 35 TRP B C 1
ATOM 1625 O O . TRP B 1 35 ? 13.805 -1.062 -6.34 1 87.75 35 TRP B O 1
ATOM 1635 N N . ILE B 1 36 ? 12.672 -1.342 -8.219 1 88.81 36 ILE B N 1
ATOM 1636 C CA . ILE B 1 36 ? 11.875 -2.449 -7.707 1 88.81 36 ILE B CA 1
ATOM 1637 C C . ILE B 1 36 ? 12.781 -3.621 -7.352 1 88.81 36 ILE B C 1
ATOM 1639 O O . ILE B 1 36 ? 12.547 -4.324 -6.367 1 88.81 36 ILE B O 1
ATOM 1643 N N . ALA B 1 37 ? 13.828 -3.83 -8.141 1 92.25 37 ALA B N 1
ATOM 1644 C CA . ALA B 1 37 ? 14.773 -4.914 -7.895 1 92.25 37 ALA B CA 1
ATOM 1645 C C . ALA B 1 37 ? 15.508 -4.707 -6.57 1 92.25 37 ALA B C 1
ATOM 1647 O O . ALA B 1 37 ? 16.016 -5.664 -5.984 1 92.25 37 ALA B O 1
ATOM 1648 N N . ASP B 1 38 ? 15.523 -3.443 -6.078 1 88.31 38 ASP B N 1
ATOM 1649 C CA . ASP B 1 38 ? 16.234 -3.115 -4.848 1 88.31 38 ASP B CA 1
ATOM 1650 C C . ASP B 1 38 ? 15.273 -2.93 -3.682 1 88.31 38 ASP B C 1
ATOM 1652 O O . ASP B 1 38 ? 15.695 -2.623 -2.562 1 88.31 38 ASP B O 1
ATOM 1656 N N . ALA B 1 39 ? 14.031 -3.027 -3.986 1 86.12 39 ALA B N 1
ATOM 1657 C CA . ALA B 1 39 ? 13.008 -2.809 -2.967 1 86.12 39 ALA B CA 1
ATOM 1658 C C . ALA B 1 39 ? 12.898 -4.008 -2.031 1 86.12 39 ALA B C 1
ATOM 1660 O O . ALA B 1 39 ? 13.43 -5.082 -2.322 1 86.12 39 ALA B O 1
ATOM 1661 N N . GLY B 1 40 ? 12.25 -3.826 -0.929 1 84.69 40 GLY B N 1
ATOM 1662 C CA . GLY B 1 40 ? 11.984 -4.93 -0.02 1 84.69 40 GLY B CA 1
ATOM 1663 C C . GLY B 1 40 ? 11 -5.941 -0.579 1 84.69 40 GLY B C 1
ATOM 1664 O O . GLY B 1 40 ? 10.289 -5.656 -1.546 1 84.69 40 GLY B O 1
ATOM 1665 N N . VAL B 1 41 ? 11.07 -7.113 0.021 1 91.56 41 VAL B N 1
ATOM 1666 C CA . VAL B 1 41 ? 10.156 -8.188 -0.358 1 91.56 41 VAL B CA 1
ATOM 1667 C C . VAL B 1 41 ? 9.305 -8.586 0.842 1 91.56 41 VAL B C 1
ATOM 1669 O O . VAL B 1 41 ? 9.586 -8.18 1.974 1 91.56 41 VAL B O 1
ATOM 1672 N N . ALA B 1 42 ? 8.211 -9.359 0.483 1 92.5 42 ALA B N 1
ATOM 1673 C CA . ALA B 1 42 ? 7.363 -9.852 1.566 1 92.5 42 ALA B CA 1
ATOM 1674 C C . ALA B 1 42 ? 8.156 -10.727 2.531 1 92.5 42 ALA B C 1
ATOM 1676 O O . ALA B 1 42 ? 8.977 -11.539 2.105 1 92.5 42 ALA B O 1
ATOM 1677 N N . GLY B 1 43 ? 7.953 -10.531 3.82 1 91.19 43 GLY B N 1
ATOM 1678 C CA . GLY B 1 43 ? 8.648 -11.312 4.832 1 91.19 43 GLY B CA 1
ATOM 1679 C C . GLY B 1 43 ? 8.141 -12.734 4.953 1 91.19 43 GLY B C 1
ATOM 1680 O O . GLY B 1 43 ? 7.062 -13.055 4.445 1 91.19 43 GLY B O 1
ATOM 1681 N N . VAL B 1 44 ? 8.898 -13.508 5.625 1 95.75 44 VAL B N 1
ATOM 1682 C CA . VAL B 1 44 ? 8.57 -14.914 5.836 1 95.75 44 VAL B CA 1
ATOM 1683 C C . VAL B 1 44 ? 7.227 -15.031 6.551 1 95.75 44 VAL B C 1
ATOM 1685 O O . VAL B 1 44 ? 6.418 -15.906 6.227 1 95.75 44 VAL B O 1
ATOM 1688 N N . ASP B 1 45 ? 6.977 -14.172 7.473 1 93.06 45 ASP B N 1
ATOM 1689 C CA . ASP B 1 45 ? 5.742 -14.227 8.25 1 93.06 45 ASP B CA 1
ATOM 1690 C C . ASP B 1 45 ? 4.523 -13.984 7.363 1 93.06 45 ASP B C 1
ATOM 1692 O O . ASP B 1 45 ? 3.471 -14.586 7.57 1 93.06 45 ASP B O 1
ATOM 1696 N N . PHE B 1 46 ? 4.672 -13.133 6.453 1 93.56 46 PHE B N 1
ATOM 1697 C CA . PHE B 1 46 ? 3.609 -12.891 5.48 1 93.56 46 PHE B CA 1
ATOM 1698 C C . PHE B 1 46 ? 3.238 -14.18 4.754 1 93.56 46 PHE B C 1
ATOM 1700 O O . PHE B 1 46 ? 2.061 -14.531 4.676 1 93.56 46 PHE B O 1
ATOM 1707 N N . HIS B 1 47 ? 4.25 -14.828 4.258 1 97.06 47 HIS B N 1
ATOM 1708 C CA . HIS B 1 47 ? 4.027 -16.078 3.525 1 97.06 47 HIS B CA 1
ATOM 1709 C C . HIS B 1 47 ? 3.436 -17.156 4.43 1 97.06 47 HIS B C 1
ATOM 1711 O O . HIS B 1 47 ? 2.5 -17.844 4.035 1 97.06 47 HIS B O 1
ATOM 1717 N N . ARG B 1 48 ? 3.912 -17.234 5.594 1 96.31 48 ARG B N 1
ATOM 1718 C CA . ARG B 1 48 ? 3.436 -18.25 6.523 1 96.31 48 ARG B CA 1
ATOM 1719 C C . ARG B 1 48 ? 1.945 -18.094 6.805 1 96.31 48 ARG B C 1
ATOM 1721 O O . ARG B 1 48 ? 1.206 -19.062 6.879 1 96.31 48 ARG B O 1
ATOM 1728 N N . ARG B 1 49 ? 1.542 -16.953 6.98 1 94.31 49 ARG B N 1
ATOM 1729 C CA . ARG B 1 49 ? 0.139 -16.672 7.258 1 94.31 49 ARG B CA 1
ATOM 1730 C C . ARG B 1 49 ? -0.756 -17.156 6.125 1 94.31 49 ARG B C 1
ATOM 1732 O O . ARG B 1 49 ? -1.791 -17.781 6.367 1 94.31 49 ARG B O 1
ATOM 1739 N N . LEU B 1 50 ? -0.377 -16.891 4.941 1 96.19 50 LEU B N 1
ATOM 1740 C CA . LEU B 1 50 ? -1.195 -17.266 3.795 1 96.19 50 LEU B CA 1
ATOM 1741 C C . LEU B 1 50 ? -1.108 -18.766 3.529 1 96.19 50 LEU B C 1
ATOM 1743 O O . LEU B 1 50 ? -2.08 -19.375 3.082 1 96.19 50 LEU B O 1
ATOM 1747 N N . ILE B 1 51 ? 0.044 -19.359 3.82 1 98.25 51 ILE B N 1
ATOM 1748 C CA . ILE B 1 51 ? 0.191 -20.797 3.734 1 98.25 51 ILE B CA 1
ATOM 1749 C C . ILE B 1 51 ? -0.774 -21.484 4.707 1 98.25 51 ILE B C 1
ATOM 1751 O O . ILE B 1 51 ? -1.474 -22.422 4.344 1 98.25 51 ILE B O 1
ATOM 1755 N N . GLU B 1 52 ? -0.825 -20.969 5.859 1 97.12 52 GLU B N 1
ATOM 1756 C CA . GLU B 1 52 ? -1.713 -21.5 6.883 1 97.12 52 GLU B CA 1
ATOM 1757 C C . GLU B 1 52 ? -3.174 -21.406 6.453 1 97.12 52 GLU B C 1
ATOM 1759 O O . GLU B 1 52 ? -3.984 -22.266 6.789 1 97.12 52 GLU B O 1
ATOM 1764 N N . ARG B 1 53 ? -3.5 -20.469 5.723 1 95.56 53 ARG B N 1
ATOM 1765 C CA . ARG B 1 53 ? -4.875 -20.234 5.293 1 95.56 53 ARG B CA 1
ATOM 1766 C C . ARG B 1 53 ? -5.203 -21.031 4.043 1 95.56 53 ARG B C 1
ATOM 1768 O O . ARG B 1 53 ? -6.348 -21.047 3.588 1 95.56 53 ARG B O 1
ATOM 1775 N N . GLY B 1 54 ? -4.246 -21.578 3.426 1 97.06 54 GLY B N 1
ATOM 1776 C CA . GLY B 1 54 ? -4.453 -22.484 2.305 1 97.06 54 GLY B CA 1
ATOM 1777 C C . GLY B 1 54 ? -4.52 -21.766 0.969 1 97.06 54 GLY B C 1
ATOM 1778 O O . GLY B 1 54 ? -4.906 -22.359 -0.04 1 97.06 54 GLY B O 1
ATOM 1779 N N . SER B 1 55 ? -4.172 -20.531 0.916 1 98 55 SER B N 1
ATOM 1780 C CA . SER B 1 55 ? -4.258 -19.734 -0.311 1 98 55 SER B CA 1
ATOM 1781 C C . SER B 1 55 ? -2.869 -19.391 -0.834 1 98 55 SER B C 1
ATOM 1783 O O . SER B 1 55 ? -2.611 -18.234 -1.193 1 98 55 SER B O 1
ATOM 1785 N N . HIS B 1 56 ? -1.966 -20.344 -0.811 1 98.81 56 HIS B N 1
ATOM 1786 C CA . HIS B 1 56 ? -0.578 -20.219 -1.246 1 98.81 56 HIS B CA 1
ATOM 1787 C C . HIS B 1 56 ? -0.131 -21.469 -2 1 98.81 56 HIS B C 1
ATOM 1789 O O . HIS B 1 56 ? -0.295 -22.594 -1.51 1 98.81 56 HIS B O 1
ATOM 1795 N N . TRP B 1 57 ? 0.456 -21.25 -3.166 1 98.88 57 TRP B N 1
ATOM 1796 C CA . TRP B 1 57 ? 0.862 -22.359 -4.012 1 98.88 57 TRP B CA 1
ATOM 1797 C C . TRP B 1 57 ? 2.299 -22.188 -4.492 1 98.88 57 TRP B C 1
ATOM 1799 O O . TRP B 1 57 ? 2.771 -21.062 -4.656 1 98.88 57 TRP B O 1
ATOM 1809 N N . LEU B 1 58 ? 2.943 -23.281 -4.734 1 98.81 58 LEU B N 1
ATOM 1810 C CA . LEU B 1 58 ? 4.375 -23.312 -5.016 1 98.81 58 LEU B CA 1
ATOM 1811 C C . LEU B 1 58 ? 4.66 -24.109 -6.281 1 98.81 58 LEU B C 1
ATOM 1813 O O . LEU B 1 58 ? 4.059 -25.172 -6.5 1 98.81 58 LEU B O 1
ATOM 1817 N N . ALA B 1 59 ? 5.5 -23.609 -7.125 1 98.81 59 ALA B N 1
ATOM 1818 C CA . ALA B 1 59 ? 6.082 -24.344 -8.242 1 98.81 59 ALA B CA 1
ATOM 1819 C C . ALA B 1 59 ? 7.473 -24.859 -7.891 1 98.81 59 ALA B C 1
ATOM 1821 O O . ALA B 1 59 ? 8.32 -24.109 -7.402 1 98.81 59 ALA B O 1
ATOM 1822 N N . GLU B 1 60 ? 7.746 -26.094 -8.117 1 98.38 60 GLU B N 1
ATOM 1823 C CA . GLU B 1 60 ? 9.07 -26.672 -7.891 1 98.38 60 GLU B CA 1
ATOM 1824 C C . GLU B 1 60 ? 9.594 -27.344 -9.148 1 98.38 60 GLU B C 1
ATOM 1826 O O . GLU B 1 60 ? 8.812 -27.812 -9.984 1 98.38 60 GLU B O 1
ATOM 1831 N N . ASP B 1 61 ? 10.938 -27.359 -9.258 1 97.5 61 ASP B N 1
ATOM 1832 C CA . ASP B 1 61 ? 11.555 -28 -10.422 1 97.5 61 ASP B CA 1
ATOM 1833 C C . ASP B 1 61 ? 11.695 -29.5 -10.211 1 97.5 61 ASP B C 1
ATOM 1835 O O . ASP B 1 61 ? 11.148 -30.047 -9.25 1 97.5 61 ASP B O 1
ATOM 1839 N N . ALA B 1 62 ? 12.336 -30.125 -11.133 1 95.12 62 ALA B N 1
ATOM 1840 C CA . ALA B 1 62 ? 12.445 -31.578 -11.133 1 95.12 62 ALA B CA 1
ATOM 1841 C C . ALA B 1 62 ? 13.188 -32.062 -9.891 1 95.12 62 ALA B C 1
ATOM 1843 O O . ALA B 1 62 ? 12.969 -33.219 -9.445 1 95.12 62 ALA B O 1
ATOM 1844 N N . ASP B 1 63 ? 14.008 -31.25 -9.266 1 95.81 63 ASP B N 1
ATOM 1845 C CA . ASP B 1 63 ? 14.797 -31.625 -8.094 1 95.81 63 ASP B CA 1
ATOM 1846 C C . ASP B 1 63 ? 14.07 -31.266 -6.805 1 95.81 63 ASP B C 1
ATOM 1848 O O . ASP B 1 63 ? 14.633 -31.391 -5.711 1 95.81 63 ASP B O 1
ATOM 1852 N N . GLY B 1 64 ? 12.906 -30.781 -6.934 1 96.06 64 GLY B N 1
ATOM 1853 C CA . GLY B 1 64 ? 12.125 -30.422 -5.762 1 96.06 64 GLY B CA 1
ATOM 1854 C C . GLY B 1 64 ? 12.453 -29.047 -5.227 1 96.06 64 GLY B C 1
ATOM 1855 O O . GLY B 1 64 ? 12.031 -28.688 -4.125 1 96.06 64 GLY B O 1
ATOM 1856 N N . GLN B 1 65 ? 13.227 -28.281 -5.984 1 97.06 65 GLN B N 1
ATOM 1857 C CA . GLN B 1 65 ? 13.594 -26.922 -5.566 1 97.06 65 GLN B CA 1
ATOM 1858 C C . GLN B 1 65 ? 12.492 -25.922 -5.914 1 97.06 65 GLN B C 1
ATOM 1860 O O . GLN B 1 65 ? 12.055 -25.859 -7.062 1 97.06 65 GLN B O 1
ATOM 1865 N N . PRO B 1 66 ? 12.023 -25.203 -4.871 1 98.62 66 PRO B N 1
ATOM 1866 C CA . PRO B 1 66 ? 11.055 -24.141 -5.176 1 98.62 66 PRO B CA 1
ATOM 1867 C C . PRO B 1 66 ? 11.586 -23.125 -6.172 1 98.62 66 PRO B C 1
ATOM 1869 O O . PRO B 1 66 ? 12.719 -22.641 -6.031 1 98.62 66 PRO B O 1
ATOM 1872 N N . VAL B 1 67 ? 10.789 -22.75 -7.184 1 98.75 67 VAL B N 1
ATOM 1873 C CA . VAL B 1 67 ? 11.273 -21.844 -8.211 1 98.75 67 VAL B CA 1
ATOM 1874 C C . VAL B 1 67 ? 10.242 -20.734 -8.461 1 98.75 67 VAL B C 1
ATOM 1876 O O . VAL B 1 67 ? 10.5 -19.797 -9.211 1 98.75 67 VAL B O 1
ATOM 1879 N N . GLY B 1 68 ? 9.07 -20.828 -7.895 1 98.81 68 GLY B N 1
ATOM 1880 C CA . GLY B 1 68 ? 8.016 -19.828 -8.031 1 98.81 68 GLY B CA 1
ATOM 1881 C C . GLY B 1 68 ? 6.871 -20.047 -7.062 1 98.81 68 GLY B C 1
ATOM 1882 O O . GLY B 1 68 ? 6.773 -21.094 -6.426 1 98.81 68 GLY B O 1
ATOM 1883 N N . PHE B 1 69 ? 6.059 -19.016 -6.914 1 98.88 69 PHE B N 1
ATOM 1884 C CA . PHE B 1 69 ? 4.91 -19.156 -6.023 1 98.88 69 PHE B CA 1
ATOM 1885 C C . PHE B 1 69 ? 3.844 -18.109 -6.355 1 98.88 69 PHE B C 1
ATOM 1887 O O . PHE B 1 69 ? 4.102 -17.156 -7.094 1 98.88 69 PHE B O 1
ATOM 1894 N N . LEU B 1 70 ? 2.652 -18.375 -5.902 1 98.88 70 LEU B N 1
ATOM 1895 C CA . LEU B 1 70 ? 1.534 -17.438 -5.879 1 98.88 70 LEU B CA 1
ATOM 1896 C C . LEU B 1 70 ? 0.918 -17.359 -4.484 1 98.88 70 LEU B C 1
ATOM 1898 O O . LEU B 1 70 ? 0.605 -18.391 -3.885 1 98.88 70 LEU B O 1
ATOM 1902 N N . ALA B 1 71 ? 0.886 -16.203 -3.918 1 98.75 71 ALA B N 1
ATOM 1903 C CA . ALA B 1 71 ? 0.26 -15.922 -2.629 1 98.75 71 ALA B CA 1
ATOM 1904 C C . ALA B 1 71 ? -1.009 -15.086 -2.805 1 98.75 71 ALA B C 1
ATOM 1906 O O . ALA B 1 71 ? -0.993 -14.055 -3.477 1 98.75 71 ALA B O 1
ATOM 1907 N N . ALA B 1 72 ? -2.102 -15.547 -2.223 1 98.56 72 ALA B N 1
ATOM 1908 C CA . ALA B 1 72 ? -3.381 -14.859 -2.371 1 98.56 72 ALA B CA 1
ATOM 1909 C C . ALA B 1 72 ? -4.066 -14.68 -1.02 1 98.56 72 ALA B C 1
ATOM 1911 O O . ALA B 1 72 ? -3.752 -15.391 -0.059 1 98.56 72 ALA B O 1
ATOM 1912 N N . GLU B 1 73 ? -4.898 -13.734 -0.961 1 96.62 73 GLU B N 1
ATOM 1913 C CA . GLU B 1 73 ? -5.672 -13.445 0.244 1 96.62 73 GLU B CA 1
ATOM 1914 C C . GLU B 1 73 ? -7.164 -13.367 -0.062 1 96.62 73 GLU B C 1
ATOM 1916 O O . GLU B 1 73 ? -7.574 -12.68 -1.001 1 96.62 73 GLU B O 1
ATOM 1921 N N . ARG B 1 74 ? -7.961 -14.016 0.745 1 95.69 74 ARG B N 1
ATOM 1922 C CA . ARG B 1 74 ? -9.406 -13.891 0.607 1 95.69 74 ARG B CA 1
ATOM 1923 C C . ARG B 1 74 ? -9.906 -12.586 1.211 1 95.69 74 ARG B C 1
ATOM 1925 O O . ARG B 1 74 ? -9.609 -12.273 2.367 1 95.69 74 ARG B O 1
ATOM 1932 N N . CYS B 1 75 ? -10.57 -11.828 0.454 1 94.31 75 CYS B N 1
ATOM 1933 C CA . CYS B 1 75 ? -11.203 -10.578 0.85 1 94.31 75 CYS B CA 1
ATOM 1934 C C . CYS B 1 75 ? -12.703 -10.609 0.566 1 94.31 75 CYS B C 1
ATOM 1936 O O . CYS B 1 75 ? -13.133 -10.297 -0.544 1 94.31 75 CYS B O 1
ATOM 1938 N N . ALA B 1 76 ? -13.484 -10.828 1.654 1 91.56 76 ALA B N 1
ATOM 1939 C CA . ALA B 1 76 ? -14.922 -11.031 1.489 1 91.56 76 ALA B CA 1
ATOM 1940 C C . ALA B 1 76 ? -15.211 -12.094 0.433 1 91.56 76 ALA B C 1
ATOM 1942 O O . ALA B 1 76 ? -14.867 -13.266 0.612 1 91.56 76 ALA B O 1
ATOM 1943 N N . ASP B 1 77 ? -15.672 -11.672 -0.711 1 95.38 77 ASP B N 1
ATOM 1944 C CA . ASP B 1 77 ? -16.062 -12.664 -1.706 1 95.38 77 ASP B CA 1
ATOM 1945 C C . ASP B 1 77 ? -15.125 -12.633 -2.908 1 95.38 77 ASP B C 1
ATOM 1947 O O . ASP B 1 77 ? -15.484 -13.102 -3.994 1 95.38 77 ASP B O 1
ATOM 1951 N N . GLU B 1 78 ? -13.992 -12.117 -2.748 1 97.88 78 GLU B N 1
ATOM 1952 C CA . GLU B 1 78 ? -12.984 -12.094 -3.799 1 97.88 78 GLU B CA 1
ATOM 1953 C C . GLU B 1 78 ? -11.664 -12.688 -3.309 1 97.88 78 GLU B C 1
ATOM 1955 O O . GLU B 1 78 ? -11.375 -12.664 -2.109 1 97.88 78 GLU B O 1
ATOM 1960 N N . LEU B 1 79 ? -10.938 -13.289 -4.219 1 98.5 79 LEU B N 1
ATOM 1961 C CA . LEU B 1 79 ? -9.562 -13.711 -3.945 1 98.5 79 LEU B CA 1
ATOM 1962 C C . LEU B 1 79 ? -8.562 -12.734 -4.539 1 98.5 79 LEU B C 1
ATOM 1964 O O . LEU B 1 79 ? -8.508 -12.555 -5.762 1 98.5 79 LEU B O 1
ATOM 1968 N N . HIS B 1 80 ? -7.777 -12.102 -3.689 1 98.62 80 HIS B N 1
ATOM 1969 C CA . HIS B 1 80 ? -6.797 -11.117 -4.129 1 98.62 80 HIS B CA 1
ATOM 1970 C C . HIS B 1 80 ? -5.422 -11.75 -4.309 1 98.62 80 HIS B C 1
ATOM 1972 O O . HIS B 1 80 ? -4.879 -12.344 -3.377 1 98.62 80 HIS B O 1
ATOM 1978 N N . ILE B 1 81 ? -4.902 -11.641 -5.504 1 98.75 81 ILE B N 1
ATOM 1979 C CA . ILE B 1 81 ? -3.539 -12.094 -5.766 1 98.75 81 ILE B CA 1
ATOM 1980 C C . ILE B 1 81 ? -2.547 -11.062 -5.223 1 98.75 81 ILE B C 1
ATOM 1982 O O . ILE B 1 81 ? -2.371 -9.992 -5.809 1 98.75 81 ILE B O 1
ATOM 1986 N N . ALA B 1 82 ? -1.885 -11.43 -4.16 1 97.94 82 ALA B N 1
ATOM 1987 C CA . ALA B 1 82 ? -0.949 -10.531 -3.492 1 97.94 82 ALA B CA 1
ATOM 1988 C C . ALA B 1 82 ? 0.417 -10.555 -4.172 1 97.94 82 ALA B C 1
ATOM 1990 O O . ALA B 1 82 ? 1.062 -9.516 -4.324 1 97.94 82 ALA B O 1
ATOM 1991 N N . GLU B 1 83 ? 0.884 -11.719 -4.512 1 97.81 83 GLU B N 1
ATOM 1992 C CA . GLU B 1 83 ? 2.211 -11.883 -5.098 1 97.81 83 GLU B CA 1
ATOM 1993 C C . GLU B 1 83 ? 2.248 -13.078 -6.043 1 97.81 83 GLU B C 1
ATOM 1995 O O . GLU B 1 83 ? 1.706 -14.141 -5.734 1 97.81 83 GLU B O 1
ATOM 2000 N N . LEU B 1 84 ? 2.75 -12.922 -7.145 1 98.44 84 LEU B N 1
ATOM 2001 C CA . LEU B 1 84 ? 3.137 -13.969 -8.078 1 98.44 84 LEU B CA 1
ATOM 2002 C C . LEU B 1 84 ? 4.582 -13.797 -8.531 1 98.44 84 LEU B C 1
ATOM 2004 O O . LEU B 1 84 ? 4.918 -12.805 -9.188 1 98.44 84 LEU B O 1
ATOM 2008 N N . SER B 1 85 ? 5.414 -14.727 -8.188 1 98.56 85 SER B N 1
ATOM 2009 C CA . SER B 1 85 ? 6.844 -14.609 -8.469 1 98.56 85 SER B CA 1
ATOM 2010 C C . SER B 1 85 ? 7.41 -15.914 -9.008 1 98.56 85 SER B C 1
ATOM 2012 O O . SER B 1 85 ? 7.164 -16.984 -8.445 1 98.56 85 SER B O 1
ATOM 2014 N N . ILE B 1 86 ? 8.062 -15.789 -10.086 1 98.56 86 ILE B N 1
ATOM 2015 C CA . ILE B 1 86 ? 8.859 -16.875 -10.656 1 98.56 86 ILE B CA 1
ATOM 2016 C C . ILE B 1 86 ? 10.328 -16.469 -10.695 1 98.56 86 ILE B C 1
ATOM 2018 O O . ILE B 1 86 ? 10.672 -15.406 -11.227 1 98.56 86 ILE B O 1
ATOM 2022 N N . ALA B 1 87 ? 11.211 -17.297 -10.125 1 98.5 87 ALA B N 1
ATOM 2023 C CA . ALA B 1 87 ? 12.641 -17 -10.195 1 98.5 87 ALA B CA 1
ATOM 2024 C C . ALA B 1 87 ? 13.062 -16.703 -11.625 1 98.5 87 ALA B C 1
ATOM 2026 O O . ALA B 1 87 ? 12.617 -17.359 -12.57 1 98.5 87 ALA B O 1
ATOM 2027 N N . GLN B 1 88 ? 13.938 -15.773 -11.711 1 97.56 88 GLN B N 1
ATOM 2028 C CA . GLN B 1 88 ? 14.297 -15.219 -13.016 1 97.56 88 GLN B CA 1
ATOM 2029 C C . GLN B 1 88 ? 14.695 -16.312 -13.992 1 97.56 88 GLN B C 1
ATOM 2031 O O . GLN B 1 88 ? 14.242 -16.328 -15.133 1 97.56 88 GLN B O 1
ATOM 2036 N N . ALA B 1 89 ? 15.477 -17.312 -13.57 1 96.62 89 ALA B N 1
ATOM 2037 C CA . ALA B 1 89 ? 16.016 -18.359 -14.422 1 96.62 89 ALA B CA 1
ATOM 2038 C C . ALA B 1 89 ? 14.922 -19.312 -14.898 1 96.62 89 ALA B C 1
ATOM 2040 O O . ALA B 1 89 ? 15.133 -20.109 -15.812 1 96.62 89 ALA B O 1
ATOM 2041 N N . HIS B 1 90 ? 13.758 -19.188 -14.359 1 97.62 90 HIS B N 1
ATOM 2042 C CA . HIS B 1 90 ? 12.68 -20.125 -14.664 1 97.62 90 HIS B CA 1
ATOM 2043 C C . HIS B 1 90 ? 11.477 -19.406 -15.266 1 97.62 90 HIS B C 1
ATOM 2045 O O . HIS B 1 90 ? 10.398 -20 -15.375 1 97.62 90 HIS B O 1
ATOM 2051 N N . GLN B 1 91 ? 11.617 -18.188 -15.578 1 96.06 91 GLN B N 1
ATOM 2052 C CA . GLN B 1 91 ? 10.531 -17.391 -16.156 1 96.06 91 GLN B CA 1
ATOM 2053 C C . GLN B 1 91 ? 10.281 -17.797 -17.609 1 96.06 91 GLN B C 1
ATOM 2055 O O . GLN B 1 91 ? 11.086 -18.5 -18.219 1 96.06 91 GLN B O 1
ATOM 2060 N N . GLN B 1 92 ? 9.086 -17.531 -18.094 1 94.56 92 GLN B N 1
ATOM 2061 C CA . GLN B 1 92 ? 8.672 -17.766 -19.484 1 94.56 92 GLN B CA 1
ATOM 2062 C C . GLN B 1 92 ? 8.562 -19.25 -19.781 1 94.56 92 GLN B C 1
ATOM 2064 O O . GLN B 1 92 ? 8.906 -19.688 -20.891 1 94.56 92 GLN B O 1
ATOM 2069 N N . GLN B 1 93 ? 8.195 -19.984 -18.734 1 95.5 93 GLN B N 1
ATOM 2070 C CA . GLN B 1 93 ? 7.988 -21.422 -18.891 1 95.5 93 GLN B CA 1
ATOM 2071 C C . GLN B 1 93 ? 6.531 -21.781 -18.625 1 95.5 93 GLN B C 1
ATOM 2073 O O . GLN B 1 93 ? 6.207 -22.969 -18.469 1 95.5 93 GLN B O 1
ATOM 2078 N N . GLY B 1 94 ? 5.691 -20.797 -18.516 1 96.81 94 GLY B N 1
ATOM 2079 C CA . GLY B 1 94 ? 4.273 -21.047 -18.312 1 96.81 94 GLY B CA 1
ATOM 2080 C C . GLY B 1 94 ? 3.898 -21.25 -16.859 1 96.81 94 GLY B C 1
ATOM 2081 O O . GLY B 1 94 ? 2.744 -21.547 -16.547 1 96.81 94 GLY B O 1
ATOM 2082 N N . LEU B 1 95 ? 4.805 -21.047 -15.938 1 98.19 95 LEU B N 1
ATOM 2083 C CA . LEU B 1 95 ? 4.578 -21.344 -14.523 1 98.19 95 LEU B CA 1
ATOM 2084 C C . LEU B 1 95 ? 3.584 -20.359 -13.922 1 98.19 95 LEU B C 1
ATOM 2086 O O . LEU B 1 95 ? 2.77 -20.734 -13.078 1 98.19 95 LEU B O 1
ATOM 2090 N N . GLY B 1 96 ? 3.699 -19.078 -14.344 1 98.31 96 GLY B N 1
ATOM 2091 C CA . GLY B 1 96 ? 2.734 -18.109 -13.867 1 98.31 96 GLY B CA 1
ATOM 2092 C C . GLY B 1 96 ? 1.297 -18.5 -14.148 1 98.31 96 GLY B C 1
ATOM 2093 O O . GLY B 1 96 ? 0.441 -18.422 -13.266 1 98.31 96 GLY B O 1
ATOM 2094 N N . ARG B 1 97 ? 1.072 -18.922 -15.328 1 98.12 97 ARG B N 1
ATOM 2095 C CA . ARG B 1 97 ? -0.263 -19.359 -15.734 1 98.12 97 ARG B CA 1
ATOM 2096 C C . ARG B 1 97 ? -0.721 -20.547 -14.906 1 98.12 97 ARG B C 1
ATOM 2098 O O . ARG B 1 97 ? -1.867 -20.594 -14.453 1 98.12 97 ARG B O 1
ATOM 2105 N N . ARG B 1 98 ? 0.086 -21.484 -14.703 1 98.44 98 ARG B N 1
ATOM 2106 C CA . ARG B 1 98 ? -0.266 -22.703 -13.961 1 98.44 98 ARG B CA 1
ATOM 2107 C C . ARG B 1 98 ? -0.582 -22.375 -12.508 1 98.44 98 ARG B C 1
ATOM 2109 O O . ARG B 1 98 ? -1.499 -22.953 -11.922 1 98.44 98 ARG B O 1
ATOM 2116 N N . LEU B 1 99 ? 0.213 -21.531 -11.953 1 98.75 99 LEU B N 1
ATOM 2117 C CA . LEU B 1 99 ? -0.058 -21.109 -10.586 1 98.75 99 LEU B CA 1
ATOM 2118 C C . LEU B 1 99 ? -1.395 -20.375 -10.492 1 98.75 99 LEU B C 1
ATOM 2120 O O . LEU B 1 99 ? -2.17 -20.609 -9.562 1 98.75 99 LEU B O 1
ATOM 2124 N N . LEU B 1 100 ? -1.66 -19.531 -11.469 1 98.62 100 LEU B N 1
ATOM 2125 C CA . LEU B 1 100 ? -2.92 -18.797 -11.492 1 98.62 100 LEU B CA 1
ATOM 2126 C C . LEU B 1 100 ? -4.102 -19.734 -11.633 1 98.62 100 LEU B C 1
ATOM 2128 O O . LEU B 1 100 ? -5.16 -19.516 -11.039 1 98.62 100 LEU B O 1
ATOM 2132 N N . GLU B 1 101 ? -3.971 -20.766 -12.391 1 98.12 101 GLU B N 1
ATOM 2133 C CA . GLU B 1 101 ? -5.02 -21.781 -12.539 1 98.12 101 GLU B CA 1
ATOM 2134 C C . GLU B 1 101 ? -5.352 -22.438 -11.203 1 98.12 101 GLU B C 1
ATOM 2136 O O . GLU B 1 101 ? -6.512 -22.734 -10.922 1 98.12 101 GLU B O 1
ATOM 2141 N N . ARG B 1 102 ? -4.352 -22.656 -10.406 1 98.44 102 ARG B N 1
ATOM 2142 C CA . ARG B 1 102 ? -4.594 -23.188 -9.07 1 98.44 102 ARG B CA 1
ATOM 2143 C C . ARG B 1 102 ? -5.383 -22.203 -8.219 1 98.44 102 ARG B C 1
ATOM 2145 O O . ARG B 1 102 ? -6.285 -22.594 -7.473 1 98.44 102 ARG B O 1
ATOM 2152 N N . ALA B 1 103 ? -5.004 -20.969 -8.281 1 98.69 103 ALA B N 1
ATOM 2153 C CA . ALA B 1 103 ? -5.719 -19.938 -7.543 1 98.69 103 ALA B CA 1
ATOM 2154 C C . ALA B 1 103 ? -7.18 -19.859 -7.98 1 98.69 103 ALA B C 1
ATOM 2156 O O . ALA B 1 103 ? -8.078 -19.703 -7.148 1 98.69 103 ALA B O 1
ATOM 2157 N N . VAL B 1 104 ? -7.422 -19.984 -9.25 1 98.5 104 VAL B N 1
ATOM 2158 C CA . VAL B 1 104 ? -8.781 -19.938 -9.781 1 98.5 104 VAL B CA 1
ATOM 2159 C C . VAL B 1 104 ? -9.578 -21.125 -9.242 1 98.5 104 VAL B C 1
ATOM 2161 O O . VAL B 1 104 ? -10.727 -20.969 -8.82 1 98.5 104 VAL B O 1
ATOM 2164 N N . THR B 1 105 ? -8.992 -22.266 -9.289 1 98.12 105 THR B N 1
ATOM 2165 C CA . THR B 1 105 ? -9.641 -23.469 -8.758 1 98.12 105 THR B CA 1
ATOM 2166 C C . THR B 1 105 ? -10.023 -23.266 -7.293 1 98.12 105 THR B C 1
ATOM 2168 O O . THR B 1 105 ? -11.148 -23.562 -6.887 1 98.12 105 THR B O 1
ATOM 2171 N N . TYR B 1 106 ? -9.117 -22.797 -6.52 1 98.19 106 TYR B N 1
ATOM 2172 C CA . TYR B 1 106 ? -9.375 -22.5 -5.113 1 98.19 106 TYR B CA 1
ATOM 2173 C C . TYR B 1 106 ? -10.516 -21.5 -4.969 1 98.19 106 TYR B C 1
ATOM 2175 O O . TYR B 1 106 ? -11.383 -21.656 -4.105 1 98.19 106 TYR B O 1
ATOM 2183 N N . ALA B 1 107 ? -10.453 -20.422 -5.777 1 98.44 107 ALA B N 1
ATOM 2184 C CA . ALA B 1 107 ? -11.477 -19.375 -5.711 1 98.44 107 ALA B CA 1
ATOM 2185 C C . ALA B 1 107 ? -12.867 -19.953 -5.977 1 98.44 107 ALA B C 1
ATOM 2187 O O . ALA B 1 107 ? -13.828 -19.594 -5.293 1 98.44 107 ALA B O 1
ATOM 2188 N N . HIS B 1 108 ? -12.953 -20.828 -6.91 1 97.69 108 HIS B N 1
ATOM 2189 C CA . HIS B 1 108 ? -14.219 -21.516 -7.188 1 97.69 108 HIS B CA 1
ATOM 2190 C C . HIS B 1 108 ? -14.688 -22.312 -5.984 1 97.69 108 HIS B C 1
ATOM 2192 O O . HIS B 1 108 ? -15.844 -22.203 -5.562 1 97.69 108 HIS B O 1
ATOM 2198 N N . ALA B 1 109 ? -13.828 -23.047 -5.484 1 97 109 ALA B N 1
ATOM 2199 C CA . ALA B 1 109 ? -14.156 -23.922 -4.359 1 97 109 ALA B CA 1
ATOM 2200 C C . ALA B 1 109 ? -14.562 -23.109 -3.135 1 97 109 ALA B C 1
ATOM 2202 O O . ALA B 1 109 ? -15.383 -23.547 -2.326 1 97 109 ALA B O 1
ATOM 2203 N N . SER B 1 110 ? -14.008 -21.969 -3.045 1 96.5 110 SER B N 1
ATOM 2204 C CA . SER B 1 110 ? -14.266 -21.094 -1.901 1 96.5 110 SER B CA 1
ATOM 2205 C C . SER B 1 110 ? -15.422 -20.141 -2.176 1 96.5 110 SER B C 1
ATOM 2207 O O . SER B 1 110 ? -15.672 -19.219 -1.397 1 96.5 110 SER B O 1
ATOM 2209 N N . HIS B 1 111 ? -16.031 -20.234 -3.311 1 97 111 HIS B N 1
ATOM 2210 C CA . HIS B 1 111 ? -17.203 -19.469 -3.705 1 97 111 HIS B CA 1
ATOM 2211 C C . HIS B 1 111 ? -16.891 -17.984 -3.828 1 97 111 HIS B C 1
ATOM 2213 O O . HIS B 1 111 ? -17.688 -17.141 -3.426 1 97 111 HIS B O 1
ATOM 2219 N N . CYS B 1 112 ? -15.711 -17.719 -4.246 1 98.12 112 CYS B N 1
ATOM 2220 C CA . CYS B 1 112 ? -15.367 -16.344 -4.602 1 98.12 112 CYS B CA 1
ATOM 2221 C C . CYS B 1 112 ? -16.016 -15.945 -5.914 1 98.12 112 CYS B C 1
ATOM 2223 O O . CYS B 1 112 ? -16.172 -16.766 -6.82 1 98.12 112 CYS B O 1
ATOM 2225 N N . ARG B 1 113 ? -16.391 -14.711 -6.047 1 98.19 113 ARG B N 1
ATOM 2226 C CA . ARG B 1 113 ? -17.031 -14.219 -7.266 1 98.19 113 ARG B CA 1
ATOM 2227 C C . ARG B 1 113 ? -15.984 -13.805 -8.297 1 98.19 113 ARG B C 1
ATOM 2229 O O . ARG B 1 113 ? -16.281 -13.727 -9.492 1 98.19 113 ARG B O 1
ATOM 2236 N N . ALA B 1 114 ? -14.727 -13.508 -7.758 1 98.75 114 ALA B N 1
ATOM 2237 C CA . ALA B 1 114 ? -13.703 -12.992 -8.656 1 98.75 114 ALA B CA 1
ATOM 2238 C C . ALA B 1 114 ? -12.312 -13.102 -8.031 1 98.75 114 ALA B C 1
ATOM 2240 O O . ALA B 1 114 ? -12.188 -13.305 -6.82 1 98.75 114 ALA B O 1
ATOM 2241 N N . LEU B 1 115 ? -11.328 -13.023 -8.898 1 98.81 115 LEU B N 1
ATOM 2242 C CA . LEU B 1 115 ? -9.961 -12.734 -8.492 1 98.81 115 LEU B CA 1
ATOM 2243 C C . LEU B 1 115 ? -9.609 -11.281 -8.789 1 98.81 115 LEU B C 1
ATOM 2245 O O . LEU B 1 115 ? -10.031 -10.727 -9.812 1 98.81 115 LEU B O 1
ATOM 2249 N N . THR B 1 116 ? -8.867 -10.648 -7.918 1 98.81 116 THR B N 1
ATOM 2250 C CA . THR B 1 116 ? -8.43 -9.273 -8.133 1 98.81 116 THR B CA 1
ATOM 2251 C C . THR B 1 116 ? -6.922 -9.148 -7.91 1 98.81 116 THR B C 1
ATOM 2253 O O . THR B 1 116 ? -6.301 -10.031 -7.324 1 98.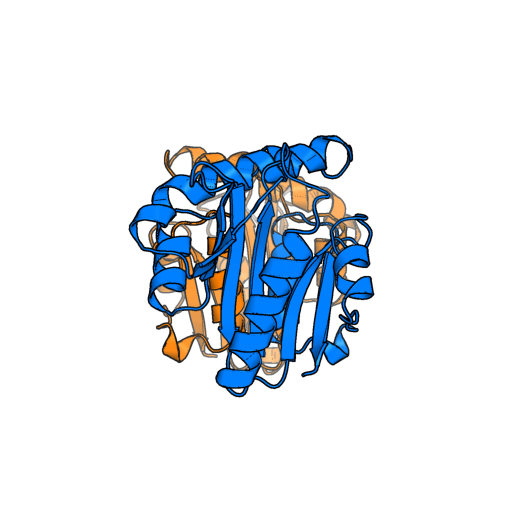81 116 THR B O 1
ATOM 2256 N N . LEU B 1 117 ? -6.316 -8.148 -8.43 1 98.69 117 LEU B N 1
ATOM 2257 C CA . LEU B 1 117 ? -4.926 -7.789 -8.18 1 98.69 117 LEU B CA 1
ATOM 2258 C C . LEU B 1 117 ? -4.672 -6.324 -8.523 1 98.69 117 LEU B C 1
ATOM 2260 O O . LEU B 1 117 ? -5.504 -5.68 -9.164 1 98.69 117 LEU B O 1
ATOM 2264 N N . THR B 1 118 ? -3.617 -5.73 -8.016 1 98.31 118 THR B N 1
ATOM 2265 C CA . THR B 1 118 ? -3.018 -4.496 -8.508 1 98.31 118 THR B CA 1
ATOM 2266 C C . THR B 1 118 ? -1.631 -4.766 -9.086 1 98.31 118 THR B C 1
ATOM 2268 O O . THR B 1 118 ? -0.887 -5.602 -8.57 1 98.31 118 THR B O 1
ATOM 2271 N N . THR B 1 119 ? -1.314 -4.148 -10.211 1 98.06 119 THR B N 1
ATOM 2272 C CA . THR B 1 119 ? -0.066 -4.426 -10.914 1 98.06 119 THR B CA 1
ATOM 2273 C C . THR B 1 119 ? 0.32 -3.252 -11.812 1 98.06 119 THR B C 1
ATOM 2275 O O . THR B 1 119 ? -0.368 -2.229 -11.836 1 98.06 119 THR B O 1
ATOM 2278 N N . PHE B 1 120 ? 1.491 -3.355 -12.5 1 97.75 120 PHE B N 1
ATOM 2279 C CA . PHE B 1 120 ? 1.884 -2.32 -13.445 1 97.75 120 PHE B CA 1
ATOM 2280 C C . PHE B 1 120 ? 1.062 -2.418 -14.727 1 97.75 120 PHE B C 1
ATOM 2282 O O . PHE B 1 120 ? 0.907 -3.504 -15.289 1 97.75 120 PHE B O 1
ATOM 2289 N N . CYS B 1 121 ? 0.622 -1.285 -15.234 1 97.62 121 CYS B N 1
ATOM 2290 C CA . CYS B 1 121 ? -0.315 -1.209 -16.344 1 97.62 121 CYS B CA 1
ATOM 2291 C C . CYS B 1 121 ? 0.344 -1.665 -17.641 1 97.62 121 CYS B C 1
ATOM 2293 O O . CYS B 1 121 ? -0.296 -2.309 -18.484 1 97.62 121 CYS B O 1
ATOM 2295 N N . ASP B 1 122 ? 1.654 -1.375 -17.719 1 96.06 122 ASP B N 1
ATOM 2296 C CA . ASP B 1 122 ? 2.207 -1.429 -19.078 1 96.06 122 ASP B CA 1
ATOM 2297 C C . ASP B 1 122 ? 3.404 -2.373 -19.141 1 96.06 122 ASP B C 1
ATOM 2299 O O . ASP B 1 122 ? 4.039 -2.506 -20.188 1 96.06 122 ASP B O 1
ATOM 2303 N N . VAL B 1 123 ? 3.775 -2.953 -18.094 1 96.56 123 VAL B N 1
ATOM 2304 C CA . VAL B 1 123 ? 4.863 -3.928 -18.094 1 96.56 123 VAL B CA 1
ATOM 2305 C C . VAL B 1 123 ? 4.391 -5.23 -18.734 1 96.56 123 VAL B C 1
ATOM 2307 O O . VAL B 1 123 ? 3.383 -5.809 -18.312 1 96.56 123 VAL B O 1
ATOM 2310 N N . PRO B 1 124 ? 5.109 -5.785 -19.688 1 95.56 124 PRO B N 1
ATOM 2311 C CA . PRO B 1 124 ? 4.637 -6.914 -20.484 1 95.56 124 PRO B CA 1
ATOM 2312 C C . PRO B 1 124 ? 4.297 -8.141 -19.641 1 95.56 124 PRO B C 1
ATOM 2314 O O . PRO B 1 124 ? 3.342 -8.859 -19.938 1 95.56 124 PRO B O 1
ATOM 2317 N N . TRP B 1 125 ? 5.047 -8.359 -18.578 1 96.06 125 TRP B N 1
ATOM 2318 C CA . TRP B 1 125 ? 4.82 -9.555 -17.781 1 96.06 125 TRP B CA 1
ATOM 2319 C C . TRP B 1 125 ? 3.928 -9.242 -16.578 1 96.06 125 TRP B C 1
ATOM 2321 O O . TRP B 1 125 ? 3.793 -10.062 -15.664 1 96.06 125 TRP B O 1
ATOM 2331 N N . ASN B 1 126 ? 3.289 -8.055 -16.531 1 97.75 126 ASN B N 1
ATOM 2332 C CA . ASN B 1 126 ? 2.285 -7.68 -15.547 1 97.75 126 ASN B CA 1
ATOM 2333 C C . ASN B 1 126 ? 0.892 -7.602 -16.156 1 97.75 126 ASN B C 1
ATOM 2335 O O . ASN B 1 126 ? 0.358 -8.609 -16.625 1 97.75 126 ASN B O 1
ATOM 2339 N N . ALA B 1 127 ? 0.273 -6.41 -16.328 1 98.62 127 ALA B N 1
ATOM 2340 C CA . ALA B 1 127 ? -1.122 -6.293 -16.734 1 98.62 127 ALA B CA 1
ATOM 2341 C C . ALA B 1 127 ? -1.37 -7.027 -18.047 1 98.62 127 ALA B C 1
ATOM 2343 O O . ALA B 1 127 ? -2.361 -7.746 -18.188 1 98.62 127 ALA B O 1
ATOM 2344 N N . PRO B 1 128 ? -0.524 -6.883 -19.062 1 98.44 128 PRO B N 1
ATOM 2345 C CA . PRO B 1 128 ? -0.762 -7.613 -20.312 1 98.44 128 PRO B CA 1
ATOM 2346 C C . PRO B 1 128 ? -0.795 -9.125 -20.109 1 98.44 128 PRO B C 1
ATOM 2348 O O . PRO B 1 128 ? -1.592 -9.82 -20.75 1 98.44 128 PRO B O 1
ATOM 2351 N N . PHE B 1 129 ? 0.071 -9.633 -19.281 1 98.31 129 PHE B N 1
ATOM 2352 C CA . PHE B 1 129 ? 0.069 -11.055 -18.953 1 98.31 129 PHE B CA 1
ATOM 2353 C C . PHE B 1 129 ? -1.278 -11.477 -18.375 1 98.31 129 PHE B C 1
ATOM 2355 O O . PHE B 1 129 ? -1.872 -12.461 -18.828 1 98.31 129 PHE B O 1
ATOM 2362 N N . TYR B 1 130 ? -1.782 -10.742 -17.391 1 98.75 130 TYR B N 1
ATOM 2363 C CA . TYR B 1 130 ? -3.047 -11.07 -16.734 1 98.75 130 TYR B CA 1
ATOM 2364 C C . TYR B 1 130 ? -4.215 -10.898 -17.703 1 98.75 130 TYR B C 1
ATOM 2366 O O . TYR B 1 130 ? -5.188 -11.656 -17.656 1 98.75 130 TYR B O 1
ATOM 2374 N N . ALA B 1 131 ? -4.129 -9.867 -18.562 1 98.69 131 ALA B N 1
ATOM 2375 C CA . ALA B 1 131 ? -5.176 -9.641 -19.547 1 98.69 131 ALA B CA 1
ATOM 2376 C C . ALA B 1 131 ? -5.34 -10.852 -20.469 1 98.69 131 ALA B C 1
ATOM 2378 O O . ALA B 1 131 ? -6.461 -11.234 -20.797 1 98.69 131 ALA B O 1
ATOM 2379 N N . ARG B 1 132 ? -4.262 -11.492 -20.859 1 97.88 132 ARG B N 1
ATOM 2380 C CA . ARG B 1 132 ? -4.293 -12.68 -21.703 1 97.88 132 ARG B CA 1
ATOM 2381 C C . ARG B 1 132 ? -4.969 -13.844 -21 1 97.88 132 ARG B C 1
ATOM 2383 O O . ARG B 1 132 ? -5.418 -14.797 -21.641 1 97.88 132 ARG B O 1
ATOM 2390 N N . LEU B 1 133 ? -5.039 -13.75 -19.703 1 97.62 133 LEU B N 1
ATOM 2391 C CA . LEU B 1 133 ? -5.633 -14.82 -18.922 1 97.62 133 LEU B CA 1
ATOM 2392 C C . LEU B 1 133 ? -7.066 -14.477 -18.516 1 97.62 133 LEU B C 1
ATOM 2394 O O . LEU B 1 133 ? -7.684 -15.188 -17.719 1 97.62 133 LEU B O 1
ATOM 2398 N N . GLY B 1 134 ? -7.57 -13.344 -18.984 1 98.31 134 GLY B N 1
ATOM 2399 C CA . GLY B 1 134 ? -8.984 -13.047 -18.844 1 98.31 134 GLY B CA 1
ATOM 2400 C C . GLY B 1 134 ? -9.266 -11.93 -17.844 1 98.31 134 GLY B C 1
ATOM 2401 O O . GLY B 1 134 ? -10.406 -11.508 -17.688 1 98.31 134 GLY B O 1
ATOM 2402 N N . PHE B 1 135 ? -8.219 -11.461 -17.234 1 98.88 135 PHE B N 1
ATOM 2403 C CA . PHE B 1 135 ? -8.414 -10.328 -16.328 1 98.88 135 PHE B CA 1
ATOM 2404 C C . PHE B 1 135 ? -8.742 -9.062 -17.109 1 98.88 135 PHE B C 1
ATOM 2406 O O . PHE B 1 135 ? -8.211 -8.852 -18.203 1 98.88 135 PHE B O 1
ATOM 2413 N N . GLN B 1 136 ? -9.547 -8.25 -16.484 1 98.75 136 GLN B N 1
ATOM 2414 C CA . GLN B 1 136 ? -9.891 -6.957 -17.078 1 98.75 136 GLN B CA 1
ATOM 2415 C C . GLN B 1 136 ? -9.445 -5.805 -16.172 1 98.75 136 GLN B C 1
ATOM 2417 O O . GLN B 1 136 ? -9.586 -5.875 -14.953 1 98.75 136 GLN B O 1
ATOM 2422 N N . ARG B 1 137 ? -8.93 -4.793 -16.797 1 98.31 137 ARG B N 1
ATOM 2423 C CA . ARG B 1 137 ? -8.578 -3.586 -16.062 1 98.31 137 ARG B CA 1
ATOM 2424 C C . ARG B 1 137 ? -9.828 -2.859 -15.586 1 98.31 137 ARG B C 1
ATOM 2426 O O . ARG B 1 137 ? -10.805 -2.725 -16.328 1 98.31 137 ARG B O 1
ATOM 2433 N N . LEU B 1 138 ? -9.75 -2.355 -14.414 1 98.38 138 LEU B N 1
ATOM 2434 C CA . LEU B 1 138 ? -10.898 -1.68 -13.82 1 98.38 138 LEU B CA 1
ATOM 2435 C C . LEU B 1 138 ? -10.734 -0.165 -13.883 1 98.38 138 LEU B C 1
ATOM 2437 O O . LEU B 1 138 ? -9.625 0.352 -13.703 1 98.38 138 LEU B O 1
ATOM 2441 N N . THR B 1 139 ? -11.828 0.504 -14.141 1 95.75 139 THR B N 1
ATOM 2442 C CA . THR B 1 139 ? -11.844 1.945 -13.914 1 95.75 139 THR B CA 1
ATOM 2443 C C . THR B 1 139 ? -11.836 2.262 -12.422 1 95.75 139 THR B C 1
ATOM 2445 O O . THR B 1 139 ? -12.031 1.37 -11.594 1 95.75 139 THR B O 1
ATOM 2448 N N . TRP B 1 140 ? -11.547 3.512 -12.133 1 90.12 140 TRP B N 1
ATOM 2449 C CA . TRP B 1 140 ? -11.57 3.945 -10.734 1 90.12 140 TRP B CA 1
ATOM 2450 C C . TRP B 1 140 ? -12.914 3.629 -10.086 1 90.12 140 TRP B C 1
ATOM 2452 O O . TRP B 1 140 ? -12.969 3.174 -8.945 1 90.12 140 TRP B O 1
ATOM 2462 N N . GLN B 1 141 ? -13.977 3.801 -10.805 1 90.62 141 GLN B N 1
ATOM 2463 C CA . GLN B 1 141 ? -15.328 3.561 -10.312 1 90.62 141 GLN B CA 1
ATOM 2464 C C . GLN B 1 141 ? -15.578 2.072 -10.094 1 90.62 141 GLN B C 1
ATOM 2466 O O . GLN B 1 141 ? -16.234 1.681 -9.133 1 90.62 141 GLN B O 1
ATOM 2471 N N . GLU B 1 142 ? -14.992 1.248 -10.922 1 95.12 142 GLU B N 1
ATOM 2472 C CA . GLU B 1 142 ? -15.203 -0.194 -10.859 1 95.12 142 GLU B CA 1
ATOM 2473 C C . GLU B 1 142 ? -14.383 -0.829 -9.742 1 95.12 142 GLU B C 1
ATOM 2475 O O . GLU B 1 142 ? -14.742 -1.887 -9.227 1 95.12 142 GLU B O 1
ATOM 2480 N N . ALA B 1 143 ? -13.195 -0.386 -9.336 1 94.56 143 ALA B N 1
ATOM 2481 C CA . ALA B 1 143 ? -12.203 -0.977 -8.445 1 94.56 143 ALA B CA 1
ATOM 2482 C C . ALA B 1 143 ? -12.75 -1.116 -7.027 1 94.56 143 ALA B C 1
ATOM 2484 O O . ALA B 1 143 ? -12.367 -2.025 -6.293 1 94.56 143 ALA B O 1
ATOM 2485 N N . GLY B 1 144 ? -13.797 -0.318 -6.633 1 92.69 144 GLY B N 1
ATOM 2486 C CA . GLY B 1 144 ? -14.289 -0.334 -5.266 1 92.69 144 GLY B CA 1
ATOM 2487 C C . GLY B 1 144 ? -13.305 0.252 -4.27 1 92.69 144 GLY B C 1
ATOM 2488 O O . GLY B 1 144 ? -12.172 0.573 -4.625 1 92.69 144 GLY B O 1
ATOM 2489 N N . GLU B 1 145 ? -13.633 0.327 -3.035 1 92.38 145 GLU B N 1
ATOM 2490 C CA . GLU B 1 145 ? -12.883 1.045 -2.008 1 92.38 145 GLU B CA 1
ATOM 2491 C C . GLU B 1 145 ? -11.578 0.333 -1.685 1 92.38 145 GLU B C 1
ATOM 2493 O O . GLU B 1 145 ? -10.547 0.979 -1.485 1 92.38 145 GLU B O 1
ATOM 2498 N N . ARG B 1 146 ? -11.68 -0.974 -1.652 1 95.69 146 ARG B N 1
ATOM 2499 C CA . ARG B 1 146 ? -10.516 -1.762 -1.264 1 95.69 146 ARG B CA 1
ATOM 2500 C C . ARG B 1 146 ? -9.375 -1.58 -2.26 1 95.69 146 ARG B C 1
ATOM 2502 O O . ARG B 1 146 ? -8.258 -1.227 -1.874 1 95.69 146 ARG B O 1
ATOM 2509 N N . LEU B 1 147 ? -9.695 -1.799 -3.529 1 97.44 147 LEU B N 1
ATOM 2510 C CA . LEU B 1 147 ? -8.664 -1.701 -4.559 1 97.44 147 LEU B CA 1
ATOM 2511 C C . LEU B 1 147 ? -8.219 -0.256 -4.742 1 97.44 147 LEU B C 1
ATOM 2513 O O . LEU B 1 147 ? -7.035 0.005 -4.984 1 97.44 147 LEU B O 1
ATOM 2517 N N . ARG B 1 148 ? -9.117 0.68 -4.594 1 95.31 148 ARG B N 1
ATOM 2518 C CA . ARG B 1 148 ? -8.742 2.09 -4.656 1 95.31 148 ARG B CA 1
ATOM 2519 C C . ARG B 1 148 ? -7.785 2.457 -3.531 1 95.31 148 ARG B C 1
ATOM 2521 O O . ARG B 1 148 ? -6.863 3.254 -3.729 1 95.31 148 ARG B O 1
ATOM 2528 N N . ALA B 1 149 ? -8.008 1.883 -2.385 1 95.62 149 ALA B N 1
ATOM 2529 C CA . ALA B 1 149 ? -7.133 2.15 -1.244 1 95.62 149 ALA B CA 1
ATOM 2530 C C . ALA B 1 149 ? -5.719 1.637 -1.503 1 95.62 149 ALA B C 1
ATOM 2532 O O . ALA B 1 149 ? -4.738 2.301 -1.161 1 95.62 149 ALA B O 1
ATOM 2533 N N . ILE B 1 150 ? -5.633 0.475 -2.08 1 97.12 150 ILE B N 1
ATOM 2534 C CA . ILE B 1 150 ? -4.328 -0.093 -2.396 1 97.12 150 ILE B CA 1
ATOM 2535 C C . ILE B 1 150 ? -3.615 0.787 -3.42 1 97.12 150 ILE B C 1
ATOM 2537 O O . ILE B 1 150 ? -2.451 1.148 -3.234 1 97.12 150 ILE B O 1
ATOM 2541 N N . LEU B 1 151 ? -4.309 1.167 -4.465 1 95.56 151 LEU B N 1
ATOM 2542 C CA . LEU B 1 151 ? -3.729 2.016 -5.5 1 95.56 151 LEU B CA 1
ATOM 2543 C C . LEU B 1 151 ? -3.293 3.357 -4.922 1 95.56 151 LEU B C 1
ATOM 2545 O O . LEU B 1 151 ? -2.225 3.871 -5.266 1 95.56 151 LEU B O 1
ATOM 2549 N N . GLY B 1 152 ? -4.156 3.955 -4.09 1 93 152 GLY B N 1
ATOM 2550 C CA . GLY B 1 152 ? -3.789 5.191 -3.418 1 93 152 GLY B CA 1
ATOM 2551 C C . GLY B 1 152 ? -2.523 5.066 -2.592 1 93 152 GLY B C 1
ATOM 2552 O O . GLY B 1 152 ? -1.646 5.93 -2.658 1 93 152 GLY B O 1
ATOM 2553 N N . HIS B 1 153 ? -2.438 3.986 -1.833 1 94.69 153 HIS B N 1
ATOM 2554 C CA . HIS B 1 153 ? -1.263 3.75 -1.002 1 94.69 153 HIS B CA 1
ATOM 2555 C C . HIS B 1 153 ? -0.009 3.586 -1.854 1 94.69 153 HIS B C 1
ATOM 2557 O O . HIS B 1 153 ? 1.066 4.062 -1.481 1 94.69 153 HIS B O 1
ATOM 2563 N N . GLU B 1 154 ? -0.157 2.889 -2.963 1 93.88 154 GLU B N 1
ATOM 2564 C CA . GLU B 1 154 ? 0.974 2.713 -3.867 1 93.88 154 GLU B CA 1
ATOM 2565 C C . GLU B 1 154 ? 1.519 4.059 -4.336 1 93.88 154 GLU B C 1
ATOM 2567 O O . GLU B 1 154 ? 2.732 4.238 -4.453 1 93.88 154 GLU B O 1
ATOM 2572 N N . GLN B 1 155 ? 0.682 5.02 -4.566 1 91.44 155 GLN B N 1
ATOM 2573 C CA . GLN B 1 155 ? 1.123 6.359 -4.945 1 91.44 155 GLN B CA 1
ATOM 2574 C C . GLN B 1 155 ? 1.843 7.047 -3.787 1 91.44 155 GLN B C 1
ATOM 2576 O O . GLN B 1 155 ? 2.84 7.742 -3.996 1 91.44 155 GLN B O 1
ATOM 2581 N N . GLU B 1 156 ? 1.328 6.84 -2.621 1 90.44 156 GLU B N 1
ATOM 2582 C CA . GLU B 1 156 ? 1.912 7.434 -1.423 1 90.44 156 GLU B CA 1
ATOM 2583 C C . GLU B 1 156 ? 3.354 6.973 -1.224 1 90.44 156 GLU B C 1
ATOM 2585 O O . GLU B 1 156 ? 4.184 7.727 -0.711 1 90.44 156 GLU B O 1
ATOM 2590 N N . ILE B 1 157 ? 3.596 5.781 -1.69 1 88.75 157 ILE B N 1
ATOM 2591 C CA . ILE B 1 157 ? 4.926 5.246 -1.426 1 88.75 157 ILE B CA 1
ATOM 2592 C C . ILE B 1 157 ? 5.805 5.414 -2.664 1 88.75 157 ILE B C 1
ATOM 2594 O O . ILE B 1 157 ? 6.902 4.852 -2.736 1 88.75 157 ILE B O 1
ATOM 2598 N N . GLY B 1 158 ? 5.258 6.082 -3.723 1 85.75 158 GLY B N 1
ATOM 2599 C CA . GLY B 1 158 ? 6.191 6.539 -4.742 1 85.75 158 GLY B CA 1
ATOM 2600 C C . GLY B 1 158 ? 5.859 6.023 -6.129 1 85.75 158 GLY B C 1
ATOM 2601 O O . GLY B 1 158 ? 6.52 6.383 -7.105 1 85.75 158 GLY B O 1
ATOM 2602 N N . PHE B 1 159 ? 4.891 5.137 -6.289 1 89.56 159 PHE B N 1
ATOM 2603 C CA . PHE B 1 159 ? 4.5 4.711 -7.629 1 89.56 159 PHE B CA 1
ATOM 2604 C C . PHE B 1 159 ? 3.84 5.855 -8.391 1 89.56 159 PHE B C 1
ATOM 2606 O O . PHE B 1 159 ? 3.055 6.613 -7.816 1 89.56 159 PHE B O 1
ATOM 2613 N N . ALA B 1 160 ? 4.164 5.902 -9.602 1 87.56 160 ALA B N 1
ATOM 2614 C CA . ALA B 1 160 ? 3.562 6.938 -10.438 1 87.56 160 ALA B CA 1
ATOM 2615 C C . ALA B 1 160 ? 2.066 6.695 -10.625 1 87.56 160 ALA B C 1
ATOM 2617 O O . ALA B 1 160 ? 1.633 5.551 -10.773 1 87.56 160 ALA B O 1
ATOM 2618 N N . ALA B 1 161 ? 1.119 7.723 -10.492 1 78.75 161 ALA B N 1
ATOM 2619 C CA . ALA B 1 161 ? -0.34 7.645 -10.5 1 78.75 161 ALA B CA 1
ATOM 2620 C C . ALA B 1 161 ? -0.836 6.836 -11.703 1 78.75 161 ALA B C 1
ATOM 2622 O O . ALA B 1 161 ? -1.766 6.035 -11.578 1 78.75 161 ALA B O 1
ATOM 2623 N N . ASP B 1 162 ? -0.173 6.797 -12.82 1 87.5 162 ASP B N 1
ATOM 2624 C CA . ASP B 1 162 ? -0.694 6.156 -14.023 1 87.5 162 ASP B CA 1
ATOM 2625 C C . ASP B 1 162 ? 0.116 4.91 -14.375 1 87.5 162 ASP B C 1
ATOM 2627 O O . ASP B 1 162 ? -0.111 4.293 -15.414 1 87.5 162 ASP B O 1
ATOM 2631 N N . SER B 1 163 ? 0.85 4.562 -13.398 1 94 163 SER B N 1
ATOM 2632 C CA . SER B 1 163 ? 1.683 3.406 -13.719 1 94 163 SER B CA 1
ATOM 2633 C C . SER B 1 163 ? 1.054 2.115 -13.211 1 94 163 SER B C 1
ATOM 2635 O O . SER B 1 163 ? 1.395 1.025 -13.672 1 94 163 SER B O 1
ATOM 2637 N N . ARG B 1 164 ? 0.183 2.271 -12.219 1 96.62 164 ARG B N 1
ATOM 2638 C CA . ARG B 1 164 ? -0.413 1.111 -11.562 1 96.62 164 ARG B CA 1
ATOM 2639 C C . ARG B 1 164 ? -1.892 0.984 -11.914 1 96.62 164 ARG B C 1
ATOM 2641 O O . ARG B 1 164 ? -2.584 1.991 -12.078 1 96.62 164 ARG B O 1
ATOM 2648 N N . CYS B 1 165 ? -2.385 -0.266 -11.945 1 98.12 165 CYS B N 1
ATOM 2649 C CA . CYS B 1 165 ? -3.801 -0.492 -12.211 1 98.12 165 CYS B CA 1
ATOM 2650 C C . CYS B 1 165 ? -4.324 -1.679 -11.414 1 98.12 165 CYS B C 1
ATOM 2652 O O . CYS B 1 165 ? -3.545 -2.49 -10.914 1 98.12 165 CYS B O 1
ATOM 2654 N N . ALA B 1 166 ? -5.629 -1.702 -11.203 1 98.44 166 ALA B N 1
ATOM 2655 C CA . ALA B 1 166 ? -6.336 -2.846 -10.633 1 98.44 166 ALA B CA 1
ATOM 2656 C C . ALA B 1 166 ? -6.98 -3.693 -11.719 1 98.44 166 ALA B C 1
ATOM 2658 O O . ALA B 1 166 ? -7.477 -3.16 -12.719 1 98.44 166 ALA B O 1
ATOM 2659 N N . MET B 1 167 ? -6.926 -4.965 -11.586 1 98.88 167 MET B N 1
ATOM 2660 C CA . MET B 1 167 ? -7.551 -5.879 -12.539 1 98.88 167 MET B CA 1
ATOM 2661 C C . MET B 1 167 ? -8.438 -6.891 -11.812 1 98.88 167 MET B C 1
ATOM 2663 O O . MET B 1 167 ? -8.25 -7.152 -10.625 1 98.88 167 MET B O 1
ATOM 2667 N N . ARG B 1 168 ? -9.422 -7.422 -12.57 1 98.81 168 ARG B N 1
ATOM 2668 C CA . ARG B 1 168 ? -10.375 -8.383 -12.016 1 98.81 168 ARG B CA 1
ATOM 2669 C C . ARG B 1 168 ? -10.695 -9.477 -13.031 1 98.81 168 ARG B C 1
ATOM 2671 O O . ARG B 1 168 ? -10.852 -9.203 -14.219 1 98.81 168 ARG B O 1
ATOM 2678 N N . LEU B 1 169 ? -10.656 -10.672 -12.602 1 98.75 169 LEU B N 1
ATOM 2679 C CA . LEU B 1 169 ? -11.188 -11.828 -13.32 1 98.75 169 LEU B CA 1
ATOM 2680 C C . LEU B 1 169 ? -12.477 -12.32 -12.672 1 98.75 169 LEU B C 1
ATOM 2682 O O . LEU B 1 169 ? -12.453 -12.859 -11.562 1 98.75 169 LEU B O 1
ATOM 2686 N N . VAL B 1 170 ? -13.578 -12.133 -13.344 1 98.25 170 VAL B N 1
ATOM 2687 C CA . VAL B 1 170 ? -14.859 -12.594 -12.812 1 98.25 170 VAL B CA 1
ATOM 2688 C C . VAL B 1 170 ? -15 -14.094 -13.016 1 98.25 170 VAL B C 1
ATOM 2690 O O . VAL B 1 170 ? -14.68 -14.617 -14.086 1 98.25 170 VAL B O 1
ATOM 2693 N N . LEU B 1 171 ? -15.422 -14.727 -12.008 1 96.88 171 LEU B N 1
ATOM 2694 C CA . LEU B 1 171 ? -15.508 -16.188 -12.055 1 96.88 171 LEU B CA 1
ATOM 2695 C C . LEU B 1 171 ? -16.938 -16.625 -12.367 1 96.88 171 LEU B C 1
ATOM 2697 O O . LEU B 1 171 ? -17.891 -15.945 -12.016 1 96.88 171 LEU B O 1
#

Solvent-accessible surface area (backbone atoms only — not comparable to full-atom values): 17990 Å² total; per-residue (Å²): 135,62,68,48,79,41,75,45,50,76,83,48,26,78,56,46,46,62,30,44,48,38,28,27,50,62,33,52,80,38,76,94,44,29,63,57,40,73,46,65,52,39,41,47,66,59,46,40,54,29,32,74,70,66,37,23,34,30,31,21,41,81,86,66,46,77,43,28,39,35,38,34,45,80,51,92,53,29,34,31,50,73,44,74,32,41,17,54,94,57,52,94,69,59,56,68,60,54,47,48,52,52,52,50,53,50,31,55,76,67,64,28,50,26,37,34,38,70,42,39,52,79,43,70,86,34,37,52,46,44,40,76,73,60,30,39,78,46,50,82,81,68,46,44,63,39,52,46,37,39,54,51,50,44,25,52,54,35,45,57,80,85,42,53,40,43,36,38,30,78,102,132,62,66,47,79,43,75,44,50,76,83,50,26,79,56,47,46,60,29,43,47,39,28,28,49,62,33,52,80,38,76,94,44,28,63,57,39,73,48,65,50,40,42,49,66,58,46,39,55,28,32,73,70,65,38,22,34,31,31,21,41,80,86,67,45,77,42,30,37,33,38,35,45,80,52,92,50,28,34,33,50,73,46,76,33,40,18,55,94,58,53,94,67,59,55,70,59,56,48,48,51,51,51,50,53,51,30,56,76,67,63,29,52,27,38,35,38,71,43,39,52,78,43,69,86,34,38,53,45,43,41,76,72,59,30,38,78,48,51,82,83,68,46,44,64,39,51,46,36,38,55,51,49,43,25,52,53,34,45,57,83,83,43,53,39,44,34,38,30,78,102

GO terms:
  GO:0016747 acyltransferase activity, transferring groups other than amino-acyl groups (F, IDA)

Foldseek 3Di:
DDKDKDQDDLVCLQVAQVQQLQQQCVCCVPVVSNCSNVDGDDHSVLQNVQSVVRQKMFMADPVRHTFWIWGWDDDPQEIETPDTGGGPVCPPVCVSVVRVVVNVVVSVVVRRFKYKYKWFCPDCCTPVVVVVVAKDWDDPVGCPDVSVVVLVVCVVVPDDNNGMTMIMHGD/DDKDKDQDDLVCLQVAQVQQLQQQCVCCVPVVSNCSNVDGDDHSVLQNVQSVVRQKMFMADPVRHTFWIWGWDDDPQEIETPDTGGRPVCPPPCVSVVRVVVNVVVSVVVRRQKYKYKWFCPDCCTPVVVVVVAKDWDDPVGCPDVSVVVLVVVVVVPDDNRGMTMIMHGD

Nearest PDB structures (foldseek):
  3ne7-assembly1_A  TM=7.663E-01  e=2.522E-10  Thermoplasma acidophilum
  5isv-assembly2_B  TM=8.182E-01  e=7.704E-09  Escherichia coli O157:H7
  7rb3-assembly1_A  TM=7.652E-01  e=1.696E-08  Homo sapiens
  1y9k-assembly3_C  TM=7.168E-01  e=8.787E-09  Bacillus cereus ATCC 14579
  2cnt-assembly4_D  TM=8.091E-01  e=1.932E-07  Salmonella enterica subsp. enterica serovar Typhimurium str. LT2

pLDDT: mean 95.96, std 3.9, range [70.19, 98.88]

InterPro domains:
  IPR000182 GNAT domain [PF13508] (53-136)
  IPR000182 GNAT domain [PS51186] (3-162)
  IPR016181 Acyl-CoA N-acyltransferase [SSF55729] (1-138)

Secondary structure (DSSP, 8-state):
---EEEE--GGGGGGHHHHHHHHHGGGGGSGGGGGGGGS----HHHHHHHHHHT-EEEEE-TTS-EEEEEEEEEETTEEEEEEEEE-GGG-SSSHHHHHHHHHHHHHHHTT-SEEEEEEESS-TTSHHHHHHTT-EEPPHHHHHHHHHHHHHHHHHTT--TTTEEEEEEE-/---EEEE--GGGGGGHHHHHHHHHGGGGGSGGGGGGGGS----HHHHHHHHHHT-EEEEE-TTS-EEEEEEEEEETTEEEEEEEEE-GGG-SSSHHHHHHHHHHHHHHHTT-SEEEEEEESS-TTSHHHHHHTT-EEPPHHHHHHHHHHHHHHHHHTT--TTTEEEEEEE-

Organism: Pseudomonas aeruginosa (strain ATCC 15692 / DSM 22644 / CIP 104116 / JCM 14847 / LMG 12228 / 1C / PRS 101 / PAO1) (NCBI:txid208964)